Protein AF-A0A5D3WG29-F1 (afdb_monomer)

Nearest PDB structures (foldseek):
  1zkp-assembly1_C  TM=7.525E-01  e=4.898E-15  Bacillus anthracis str. Ames
  6kns-assembly1_A  TM=7.582E-01  e=4.380E-14  Bacillus subtilis
  6kns-assembly2_B-2  TM=7.562E-01  e=5.232E-14  Bacillus subtilis
  6kns-assembly4_D-2  TM=7.728E-01  e=2.167E-13  Bacillus subtilis
  6kns-assembly3_C-2  TM=7.635E-01  e=1.612E-13  Bacillus subtilis

Sequence (242 aa):
MMKLTFLGTRSSLLQQHPHHRQHSSLLVECDGHRVMIDCGGDFGEQLSRIAPDALVLTHAHEDHAGGLAAGSPCPVHLTEATARILRRQGYDPERWQPAEKLSLVFGRLRIRSFAVYHSLRAPAVGLRLEDGRSCCIYLSDVAMLGKNASFLAGADLYIGDGTCFGDELVRIEQGVPCGHAAITSQLAWAATAGIRRVLMTHCGPEICRDEDRAQRTIAGLGARLGLQAAFARDGQSVVLAE

Foldseek 3Di:
DKKKWFQAFAAPDPDDFPFHHAQTKIWIDDPNATEIEFDAQVCLVVCVVSVHQEYEYFKADRSGHVSCQVHHPHAYEYEPQRVVLVVVVPGDCPRYDYHNWDFDDDPQWTKTWDFAFADPSMGGTWIWIGSPQAIEIAAQGHLGRPPPLVSLAPHQEYEYHQAAAPDRPWDQDPNTTHHHGHPLVVLVSCLVNVHAEYEYGNHHPVCSVCVVVVQVVQCVSSVVSNHRYGYHGNRDMDDDDD

pLDDT: mean 95.01, std 5.61, range [53.94, 98.88]

Structure (mmCIF, N/CA/C/O backbone):
data_AF-A0A5D3WG29-F1
#
_entry.id   AF-A0A5D3WG29-F1
#
loop_
_atom_site.group_PDB
_atom_site.id
_atom_site.type_symbol
_atom_site.label_atom_id
_atom_site.label_alt_id
_atom_site.label_comp_id
_atom_site.label_asym_id
_atom_site.label_entity_id
_atom_site.label_seq_id
_atom_site.pdbx_PDB_ins_code
_atom_site.Cartn_x
_atom_site.Cartn_y
_atom_site.Cartn_z
_atom_site.occupancy
_atom_site.B_iso_or_equiv
_atom_site.auth_seq_id
_atom_site.auth_comp_id
_atom_site.auth_asym_id
_atom_site.auth_atom_id
_atom_site.pdbx_PDB_model_num
ATOM 1 N N . MET A 1 1 ? -16.895 -8.164 8.784 1.00 90.50 1 MET A N 1
ATOM 2 C CA . MET A 1 1 ? -15.817 -7.458 9.485 1.00 90.50 1 MET A CA 1
ATOM 3 C C . MET A 1 1 ? -14.596 -7.610 8.628 1.00 90.50 1 MET A C 1
ATOM 5 O O . MET A 1 1 ? -14.269 -8.731 8.244 1.00 90.50 1 MET A O 1
ATOM 9 N N . MET A 1 2 ? -13.989 -6.484 8.295 1.00 96.38 2 MET A N 1
ATOM 10 C CA . MET A 1 2 ? -12.768 -6.431 7.517 1.00 96.38 2 MET A CA 1
ATOM 11 C C . MET A 1 2 ? -11.591 -6.366 8.486 1.00 96.38 2 MET A C 1
ATOM 13 O O . MET A 1 2 ? -11.497 -5.435 9.287 1.00 96.38 2 MET A O 1
ATOM 17 N N . LYS A 1 3 ? -10.709 -7.365 8.438 1.00 98.06 3 LYS A N 1
ATOM 18 C CA . LYS A 1 3 ? -9.453 -7.378 9.188 1.00 98.06 3 LYS A CA 1
ATOM 19 C C . LYS A 1 3 ? -8.303 -7.065 8.240 1.00 98.06 3 LYS A C 1
ATOM 21 O O . LYS A 1 3 ? -8.184 -7.660 7.177 1.00 98.06 3 LYS A O 1
ATOM 26 N N . LEU A 1 4 ? -7.457 -6.135 8.646 1.00 98.56 4 LEU A N 1
ATOM 27 C CA . LEU A 1 4 ? -6.280 -5.677 7.929 1.00 98.56 4 LEU A CA 1
ATOM 28 C C . LEU A 1 4 ? -5.049 -6.115 8.719 1.00 98.56 4 LEU A C 1
ATOM 30 O O . LEU A 1 4 ? -4.937 -5.768 9.892 1.00 98.56 4 LEU A O 1
ATOM 34 N N . THR A 1 5 ? -4.141 -6.865 8.104 1.00 98.69 5 THR A N 1
ATOM 35 C CA . THR A 1 5 ? -2.865 -7.268 8.711 1.00 98.69 5 THR A CA 1
ATOM 36 C C . THR A 1 5 ? -1.721 -6.709 7.883 1.00 98.69 5 THR A C 1
ATOM 38 O O . THR A 1 5 ? -1.571 -7.062 6.715 1.00 98.69 5 THR A O 1
ATOM 41 N N . PHE A 1 6 ? -0.908 -5.842 8.476 1.00 98.56 6 PHE A N 1
ATOM 42 C CA . PHE A 1 6 ? 0.273 -5.280 7.829 1.00 98.56 6 PHE A CA 1
ATOM 43 C C . PHE A 1 6 ? 1.372 -6.342 7.811 1.00 98.56 6 PHE A C 1
ATOM 45 O O . PHE A 1 6 ? 2.013 -6.592 8.826 1.00 98.56 6 PHE A O 1
ATOM 52 N N . LEU A 1 7 ? 1.557 -7.023 6.681 1.00 98.25 7 LEU A N 1
ATOM 53 C CA . LEU A 1 7 ? 2.579 -8.064 6.547 1.00 98.25 7 LEU A CA 1
ATOM 54 C C . LEU A 1 7 ? 3.983 -7.454 6.533 1.00 98.25 7 LEU A C 1
ATOM 56 O O . LEU A 1 7 ? 4.907 -8.008 7.128 1.00 98.25 7 LEU A O 1
ATOM 60 N N . GLY A 1 8 ? 4.102 -6.297 5.889 1.00 97.06 8 GLY A N 1
ATOM 61 C CA . GLY A 1 8 ? 5.289 -5.462 5.874 1.00 97.06 8 GLY A CA 1
ATOM 62 C C . GLY A 1 8 ? 4.905 -3.992 5.751 1.00 97.06 8 GLY A C 1
ATOM 63 O O . GLY A 1 8 ? 3.791 -3.663 5.330 1.00 97.06 8 GLY A O 1
ATOM 64 N N . THR A 1 9 ? 5.802 -3.113 6.183 1.00 97.00 9 THR A N 1
ATOM 65 C CA . THR A 1 9 ? 5.542 -1.675 6.330 1.00 97.00 9 THR A CA 1
ATOM 66 C C . THR A 1 9 ? 6.722 -0.790 5.944 1.00 97.00 9 THR A C 1
ATOM 68 O O . THR A 1 9 ? 6.646 0.417 6.141 1.00 97.00 9 THR A O 1
ATOM 71 N N . ARG A 1 10 ? 7.818 -1.342 5.416 1.00 95.50 10 ARG A N 1
ATOM 72 C CA . ARG A 1 10 ? 9.014 -0.585 5.019 1.00 95.50 10 ARG A CA 1
ATOM 73 C C . ARG A 1 10 ? 8.882 -0.042 3.592 1.00 95.50 10 ARG A C 1
ATOM 75 O O . ARG A 1 10 ? 8.313 -0.705 2.728 1.00 95.50 10 ARG A O 1
ATOM 82 N N . SER A 1 11 ? 9.464 1.128 3.351 1.00 93.38 11 SER A N 1
ATOM 83 C CA . SER A 1 11 ? 9.729 1.633 1.995 1.00 93.38 11 SER A CA 1
ATOM 84 C C . SER A 1 11 ? 10.852 0.872 1.265 1.00 93.38 11 SER A C 1
ATOM 86 O O . SER A 1 11 ? 11.541 0.038 1.863 1.00 93.38 11 SER A O 1
ATOM 88 N N . SER A 1 12 ? 11.081 1.186 -0.015 1.00 89.38 12 SER A N 1
ATOM 89 C CA . SER A 1 12 ? 12.235 0.710 -0.811 1.00 89.38 12 SER A CA 1
ATOM 90 C C . SER A 1 12 ? 13.614 0.986 -0.200 1.00 89.38 12 SER A C 1
ATOM 92 O O . SER A 1 12 ? 14.597 0.332 -0.558 1.00 89.38 12 SER A O 1
ATOM 94 N N . LEU A 1 13 ? 13.738 1.963 0.702 1.00 80.75 13 LEU A N 1
ATOM 95 C CA . LEU A 1 13 ? 15.036 2.340 1.251 1.00 80.75 13 LEU A CA 1
ATOM 96 C C . LEU A 1 13 ? 15.499 1.328 2.303 1.00 80.75 13 LEU A C 1
ATOM 98 O O . LEU A 1 13 ? 14.794 1.006 3.260 1.00 80.75 13 LEU A O 1
ATOM 102 N N . LEU A 1 14 ? 16.734 0.850 2.127 1.00 65.94 14 LEU A N 1
ATOM 103 C CA . LEU A 1 14 ? 17.376 -0.149 2.978 1.00 65.94 14 LEU A CA 1
ATOM 104 C C . LEU A 1 14 ? 17.720 0.440 4.353 1.00 65.94 14 LEU A C 1
ATOM 106 O O . LEU A 1 14 ? 18.868 0.765 4.648 1.00 65.94 14 LEU A O 1
ATOM 110 N N . GLN A 1 15 ? 16.718 0.555 5.216 1.00 72.88 15 GLN A N 1
ATOM 111 C CA . GLN A 1 15 ? 16.910 0.740 6.644 1.00 72.88 15 GLN A CA 1
ATOM 112 C C . GLN A 1 15 ? 16.110 -0.325 7.382 1.00 72.88 15 GLN A C 1
ATOM 114 O O . GLN A 1 15 ? 14.883 -0.322 7.390 1.00 72.88 15 GLN A O 1
ATOM 119 N N . GLN A 1 16 ? 16.823 -1.278 7.977 1.00 68.19 16 GLN A N 1
ATOM 120 C CA . GLN A 1 16 ? 16.190 -2.321 8.770 1.00 68.19 16 GLN A CA 1
ATOM 121 C C . GLN A 1 16 ? 15.817 -1.751 10.140 1.00 68.19 16 GLN A C 1
ATOM 123 O O . GLN A 1 16 ? 16.678 -1.261 10.869 1.00 68.19 16 GLN A O 1
ATOM 128 N N . HIS A 1 17 ? 14.536 -1.839 10.489 1.00 86.38 17 HIS A N 1
ATOM 129 C CA . HIS A 1 17 ? 14.025 -1.547 11.824 1.00 86.38 17 HIS A CA 1
ATOM 130 C C . HIS A 1 17 ? 13.257 -2.775 12.338 1.00 86.38 17 HIS A C 1
ATOM 132 O O . HIS A 1 17 ? 12.557 -3.406 11.542 1.00 86.38 17 HIS A O 1
ATOM 138 N N . PRO A 1 18 ? 13.327 -3.141 13.634 1.00 89.31 18 PRO A N 1
ATOM 139 C CA . PRO A 1 18 ? 12.621 -4.314 14.158 1.00 89.31 18 PRO A CA 1
ATOM 140 C C . PRO A 1 18 ? 11.113 -4.329 13.874 1.00 89.31 18 PRO A C 1
ATOM 142 O O . PRO A 1 18 ? 10.539 -5.403 13.712 1.00 89.31 18 PRO A O 1
ATOM 145 N N . HIS A 1 19 ? 10.491 -3.150 13.780 1.00 92.81 19 HIS A N 1
ATOM 146 C CA . HIS A 1 19 ? 9.065 -2.994 13.478 1.00 92.81 19 HIS A CA 1
ATOM 147 C C . HIS A 1 19 ? 8.741 -2.776 11.985 1.00 92.81 19 HIS A C 1
ATOM 149 O O . HIS A 1 19 ? 7.568 -2.833 11.626 1.00 92.81 19 HIS A O 1
ATOM 155 N N . HIS A 1 20 ? 9.752 -2.554 11.131 1.00 93.75 20 HIS A N 1
ATOM 156 C CA . HIS A 1 20 ? 9.617 -2.303 9.685 1.00 93.75 20 HIS A CA 1
ATOM 157 C C . HIS A 1 20 ? 10.681 -3.111 8.924 1.00 93.75 20 HIS A C 1
ATOM 159 O O . HIS A 1 20 ? 11.720 -2.595 8.499 1.00 93.75 20 HIS A O 1
ATOM 165 N N . ARG A 1 21 ? 10.480 -4.426 8.832 1.00 93.00 21 ARG A N 1
ATOM 166 C CA . ARG A 1 21 ? 11.469 -5.372 8.296 1.00 93.00 21 ARG A CA 1
ATOM 167 C C . ARG A 1 21 ? 11.221 -5.683 6.831 1.00 93.00 21 ARG A C 1
ATOM 169 O O . ARG A 1 21 ? 12.187 -5.818 6.084 1.00 93.00 21 ARG A O 1
ATOM 176 N N . GLN A 1 22 ? 9.956 -5.815 6.455 1.00 94.56 22 GLN A N 1
ATOM 177 C CA . GLN A 1 22 ? 9.524 -6.203 5.116 1.00 94.56 22 GLN A CA 1
ATOM 178 C C . GLN A 1 22 ? 8.913 -5.014 4.383 1.00 94.56 22 GLN A C 1
ATOM 180 O O . GLN A 1 22 ? 8.340 -4.126 5.019 1.00 94.56 22 GLN A O 1
ATOM 185 N N . HIS A 1 23 ? 9.023 -5.003 3.056 1.00 96.06 23 HIS A N 1
ATOM 186 C CA . HIS A 1 23 ? 8.377 -3.999 2.216 1.00 96.06 23 HIS A CA 1
ATOM 187 C C . HIS A 1 23 ? 6.858 -3.952 2.430 1.00 96.06 23 HIS A C 1
ATOM 189 O O . HIS A 1 23 ? 6.250 -4.921 2.882 1.00 96.06 23 HIS A O 1
ATOM 195 N N . SER A 1 24 ? 6.235 -2.820 2.117 1.00 93.44 24 SER A N 1
ATOM 196 C CA . SER A 1 24 ? 4.794 -2.631 2.293 1.00 93.44 24 SER A CA 1
ATOM 197 C C . SER A 1 24 ? 3.963 -3.716 1.615 1.00 93.44 24 SER A C 1
ATOM 199 O O . SER A 1 24 ? 4.000 -3.898 0.401 1.00 93.44 24 SER A O 1
ATOM 201 N N . SER A 1 25 ? 3.176 -4.438 2.408 1.00 97.69 25 SER A N 1
ATOM 202 C CA . SER A 1 25 ? 2.156 -5.364 1.912 1.00 97.69 25 SER A CA 1
ATOM 203 C C . SER A 1 25 ? 1.070 -5.549 2.968 1.00 97.69 25 SER A C 1
ATOM 205 O O . SER A 1 25 ? 1.356 -5.659 4.165 1.00 97.69 25 SER A O 1
ATOM 207 N N . LEU A 1 26 ? -0.190 -5.580 2.537 1.00 98.75 26 LEU A N 1
ATOM 208 C CA . LEU A 1 26 ? -1.355 -5.632 3.420 1.00 98.75 26 LEU A CA 1
ATOM 209 C C . LEU A 1 26 ? -2.201 -6.866 3.117 1.00 98.75 26 LEU A C 1
ATOM 211 O O . LEU A 1 26 ? -2.689 -7.022 2.005 1.00 98.75 26 LEU A O 1
ATOM 215 N N . LEU A 1 27 ? -2.441 -7.717 4.111 1.00 98.75 27 LEU A N 1
ATOM 216 C CA . LEU A 1 27 ? -3.418 -8.796 4.001 1.00 98.75 27 LEU A CA 1
ATOM 217 C C . LEU A 1 27 ? -4.789 -8.311 4.476 1.00 98.75 27 LEU A C 1
ATOM 219 O O . LEU A 1 27 ? -4.942 -7.880 5.619 1.00 98.75 27 LEU A O 1
ATOM 223 N N . VAL A 1 28 ? -5.787 -8.422 3.608 1.00 98.69 28 VAL A N 1
ATOM 224 C CA . VAL A 1 28 ? -7.187 -8.100 3.878 1.00 98.69 28 VAL A CA 1
ATOM 225 C C . VAL A 1 28 ? -7.969 -9.398 4.017 1.00 98.69 28 VAL A C 1
ATOM 227 O O . VAL A 1 28 ? -8.060 -10.181 3.074 1.00 98.69 28 VAL A O 1
ATOM 230 N N . GLU A 1 29 ? -8.551 -9.617 5.190 1.00 98.38 29 GLU A N 1
ATOM 231 C CA . GLU A 1 29 ? -9.388 -10.776 5.487 1.00 98.38 29 GLU A CA 1
ATOM 232 C C . GLU A 1 29 ? -10.839 -10.319 5.680 1.00 98.38 29 GLU A C 1
ATOM 234 O O . GLU A 1 29 ? -11.133 -9.472 6.531 1.00 98.38 29 GLU A O 1
ATOM 239 N N . CYS A 1 30 ? -11.758 -10.851 4.877 1.00 97.31 30 CYS A N 1
ATOM 240 C CA . CYS A 1 30 ? -13.175 -10.503 4.937 1.00 97.31 30 CYS A CA 1
ATOM 241 C C . CYS A 1 30 ? -14.028 -11.635 4.359 1.00 97.31 30 CYS A C 1
ATOM 243 O O . CYS A 1 30 ? -13.758 -12.105 3.261 1.00 97.31 30 CYS A O 1
ATOM 245 N N . ASP A 1 31 ? -15.072 -12.054 5.081 1.00 93.81 31 ASP A N 1
ATOM 246 C CA . ASP A 1 31 ? -16.038 -13.062 4.603 1.00 93.81 31 ASP A CA 1
ATOM 247 C C . ASP A 1 31 ? -15.382 -14.392 4.169 1.00 93.81 31 ASP A C 1
ATOM 249 O O . ASP A 1 31 ? -15.780 -15.015 3.193 1.00 93.81 31 ASP A O 1
ATOM 253 N N . GLY A 1 32 ? -14.321 -14.800 4.876 1.00 95.62 32 GLY A N 1
ATOM 254 C CA . GLY A 1 32 ? -13.534 -15.997 4.558 1.00 95.62 32 GLY A CA 1
ATOM 255 C C . GLY A 1 32 ? -12.512 -15.820 3.430 1.00 95.62 32 GLY A C 1
ATOM 256 O O . GLY A 1 32 ? -11.682 -16.705 3.250 1.00 95.62 32 GLY A O 1
ATOM 257 N N . HIS A 1 33 ? -12.520 -14.686 2.725 1.00 98.00 33 HIS A N 1
ATOM 258 C CA . HIS A 1 33 ? -11.543 -14.367 1.688 1.00 98.00 33 HIS A CA 1
ATOM 259 C C . HIS A 1 33 ? -10.298 -13.685 2.249 1.00 98.00 33 HIS A C 1
ATOM 261 O O . HIS A 1 33 ? -10.389 -12.874 3.174 1.00 98.00 33 HIS A O 1
ATOM 267 N N . ARG A 1 34 ? -9.145 -13.980 1.644 1.00 98.56 34 ARG A N 1
ATOM 268 C CA . ARG A 1 34 ? -7.821 -13.465 2.007 1.00 98.56 34 ARG A CA 1
ATOM 269 C C . ARG A 1 34 ? -7.171 -12.833 0.780 1.00 98.56 34 ARG A C 1
ATOM 271 O O . ARG A 1 34 ? -6.650 -13.531 -0.084 1.00 98.56 34 ARG A O 1
ATOM 278 N N . VAL A 1 35 ? -7.197 -11.507 0.700 1.00 98.81 35 VAL A N 1
ATOM 279 C CA . VAL A 1 35 ? -6.651 -10.740 -0.429 1.00 98.81 35 VAL A CA 1
ATOM 280 C C . VAL A 1 35 ? -5.407 -9.992 0.024 1.00 98.81 35 VAL A C 1
ATOM 282 O O . VAL A 1 35 ? -5.469 -9.207 0.966 1.00 98.81 35 VAL A O 1
ATOM 285 N N . MET A 1 36 ? -4.277 -10.222 -0.636 1.00 98.75 36 MET A N 1
ATOM 286 C CA . MET A 1 36 ? -3.026 -9.524 -0.338 1.00 98.75 36 MET A CA 1
ATOM 287 C C . MET A 1 36 ? -2.842 -8.344 -1.300 1.00 98.75 36 MET A C 1
ATOM 289 O O . MET A 1 36 ? -2.954 -8.499 -2.512 1.00 98.75 36 MET A O 1
ATOM 293 N N . ILE A 1 37 ? -2.603 -7.155 -0.757 1.00 98.81 37 ILE A N 1
ATOM 294 C CA . ILE A 1 37 ? -2.320 -5.929 -1.502 1.00 98.81 37 ILE A CA 1
ATOM 295 C C . ILE A 1 37 ? -0.817 -5.691 -1.467 1.00 98.81 37 ILE A C 1
ATOM 297 O O . ILE A 1 37 ? -0.242 -5.607 -0.379 1.00 98.81 37 ILE A O 1
ATOM 301 N N . ASP A 1 38 ? -0.238 -5.547 -2.656 1.00 98.56 38 ASP A N 1
ATOM 302 C CA . ASP A 1 38 ? 1.196 -5.523 -2.929 1.00 98.56 38 ASP A CA 1
ATOM 303 C C . ASP A 1 38 ? 1.928 -6.799 -2.467 1.00 98.56 38 ASP A C 1
ATOM 305 O O . ASP A 1 38 ? 1.441 -7.596 -1.667 1.00 98.56 38 ASP A O 1
ATOM 309 N N . CYS A 1 39 ? 3.085 -7.046 -3.069 1.00 97.50 39 CYS A N 1
ATOM 310 C CA . CYS A 1 39 ? 3.950 -8.191 -2.828 1.00 97.50 39 CYS A CA 1
ATOM 311 C C . CYS A 1 39 ? 5.399 -7.795 -3.133 1.00 97.50 39 CYS A C 1
ATOM 313 O O . CYS A 1 39 ? 5.963 -8.163 -4.167 1.00 97.50 39 CYS A O 1
ATOM 315 N N . GLY A 1 40 ? 5.998 -7.015 -2.235 1.00 94.62 40 GLY A N 1
ATOM 316 C CA . GLY A 1 40 ? 7.397 -6.600 -2.348 1.00 94.62 40 GLY A CA 1
ATOM 317 C C . GLY A 1 40 ? 8.394 -7.760 -2.359 1.00 94.62 40 GLY A C 1
ATOM 318 O O . GLY A 1 40 ? 8.047 -8.906 -2.061 1.00 94.62 40 GLY A O 1
ATOM 319 N N . GLY A 1 41 ? 9.653 -7.458 -2.686 1.00 92.69 41 GLY A N 1
ATOM 320 C CA . GLY A 1 41 ? 10.721 -8.455 -2.871 1.00 92.69 41 GLY A CA 1
ATOM 321 C C . GLY A 1 41 ? 10.916 -9.458 -1.724 1.00 92.69 41 GLY A C 1
ATOM 322 O O . GLY A 1 41 ? 11.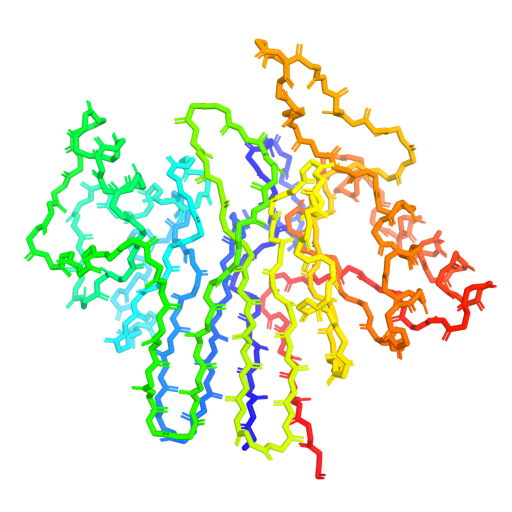347 -10.581 -1.967 1.00 92.69 41 GLY A O 1
ATOM 323 N N . ASP A 1 42 ? 10.534 -9.113 -0.488 1.00 93.25 42 ASP A N 1
ATOM 324 C CA . ASP A 1 42 ? 10.691 -9.997 0.678 1.00 93.25 42 ASP A CA 1
ATOM 325 C C . ASP A 1 42 ? 9.672 -11.157 0.721 1.00 93.25 42 ASP A C 1
ATOM 327 O O . ASP A 1 42 ? 9.817 -12.077 1.531 1.00 93.25 42 ASP A O 1
ATOM 331 N N . PHE A 1 43 ? 8.617 -11.127 -0.103 1.00 95.00 43 PHE A N 1
ATOM 332 C CA . PHE A 1 43 ? 7.462 -12.022 0.050 1.00 95.00 43 PHE A CA 1
ATOM 333 C C . PHE A 1 43 ? 7.442 -13.245 -0.864 1.00 95.00 43 PHE A C 1
ATOM 335 O O . PHE A 1 43 ? 6.616 -14.126 -0.625 1.00 95.00 43 PHE A O 1
ATOM 342 N N . GLY A 1 44 ? 8.334 -13.358 -1.854 1.00 91.75 44 GLY A N 1
ATOM 343 C CA . GLY A 1 44 ? 8.267 -14.432 -2.859 1.00 91.75 44 GLY A CA 1
ATOM 344 C C . GLY A 1 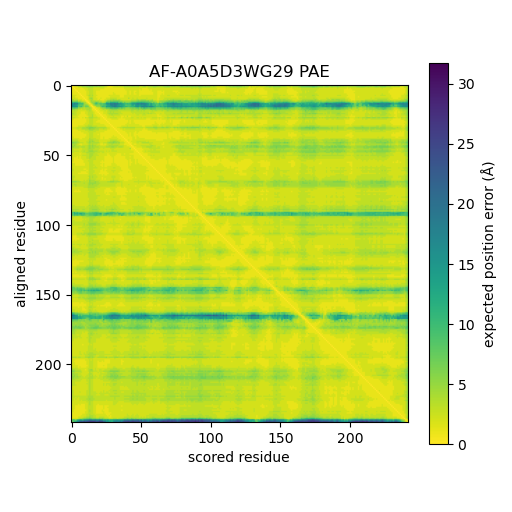44 ? 8.191 -15.840 -2.255 1.00 91.75 44 GLY A C 1
ATOM 345 O O . GLY A 1 44 ? 7.244 -16.582 -2.509 1.00 91.75 44 GLY A O 1
ATOM 346 N N . GLU A 1 45 ? 9.115 -16.183 -1.354 1.00 92.50 45 GLU A N 1
ATOM 347 C CA . GLU A 1 45 ? 9.116 -17.486 -0.661 1.00 92.50 45 GLU A CA 1
ATOM 348 C C . GLU A 1 45 ? 7.998 -17.619 0.388 1.00 92.50 45 GLU A C 1
ATOM 350 O O . GLU A 1 45 ? 7.640 -18.721 0.808 1.00 92.50 45 GLU A O 1
ATOM 355 N N . GLN A 1 46 ? 7.420 -16.497 0.819 1.00 94.69 46 GLN A N 1
ATOM 356 C CA . GLN A 1 46 ? 6.397 -16.455 1.859 1.00 94.69 46 GLN A CA 1
ATOM 357 C C . GLN A 1 46 ? 4.980 -16.625 1.311 1.00 94.69 46 GLN A C 1
ATOM 359 O O . GLN A 1 46 ? 4.088 -16.965 2.088 1.00 94.69 46 GLN A O 1
ATOM 364 N N . LEU A 1 47 ? 4.757 -16.426 0.006 1.00 94.06 47 LEU A N 1
ATOM 365 C CA . LEU A 1 47 ? 3.432 -16.501 -0.620 1.00 94.06 47 LEU A CA 1
ATOM 366 C C . LEU A 1 47 ? 2.737 -17.845 -0.383 1.00 94.06 47 LEU A C 1
ATOM 368 O O . LEU A 1 47 ? 1.533 -17.869 -0.146 1.00 94.06 47 LEU A O 1
ATOM 372 N N . SER A 1 48 ? 3.483 -18.951 -0.379 1.00 91.75 48 SER A N 1
ATOM 373 C CA . SER A 1 48 ? 2.940 -20.290 -0.104 1.00 91.75 48 SER A CA 1
ATOM 374 C C . SER A 1 48 ? 2.406 -20.426 1.327 1.00 91.75 48 SER A C 1
ATOM 376 O O . SER A 1 48 ? 1.363 -21.035 1.546 1.00 91.75 48 SER A O 1
ATOM 378 N N . ARG A 1 49 ? 3.092 -19.815 2.301 1.00 95.12 49 ARG A N 1
ATOM 379 C CA . ARG A 1 49 ? 2.689 -19.787 3.713 1.00 95.12 49 ARG A CA 1
ATOM 380 C C . ARG A 1 49 ? 1.572 -18.783 3.965 1.00 95.12 49 ARG A C 1
ATOM 382 O O . ARG A 1 49 ? 0.679 -19.051 4.764 1.00 95.12 49 ARG A O 1
ATOM 389 N N . ILE A 1 50 ? 1.640 -17.617 3.324 1.00 97.19 50 ILE A N 1
ATOM 390 C CA . ILE A 1 50 ? 0.594 -16.600 3.419 1.00 97.19 50 ILE A CA 1
ATOM 391 C C . ILE A 1 50 ? -0.678 -17.138 2.774 1.00 97.19 50 ILE A C 1
ATOM 393 O O . ILE A 1 50 ? -1.734 -16.915 3.342 1.00 97.19 50 ILE A O 1
ATOM 397 N N . ALA A 1 51 ? -0.590 -17.874 1.664 1.00 97.19 51 ALA A N 1
ATOM 398 C CA . ALA A 1 51 ? -1.705 -18.477 0.934 1.00 97.19 51 ALA A CA 1
ATOM 399 C C . ALA A 1 51 ? -2.880 -17.504 0.677 1.00 97.19 51 ALA A C 1
ATOM 401 O O . ALA A 1 51 ? -3.991 -17.760 1.153 1.00 97.19 51 ALA A O 1
ATOM 402 N N . PRO A 1 52 ? -2.654 -16.357 -0.000 1.00 98.12 52 PRO A N 1
ATOM 403 C CA . PRO A 1 52 ? -3.740 -15.458 -0.372 1.00 98.12 52 PRO A CA 1
ATOM 404 C C . PRO A 1 52 ? -4.575 -16.053 -1.517 1.00 98.12 52 PRO A C 1
ATOM 406 O O . PRO A 1 52 ? -4.030 -16.662 -2.438 1.00 98.12 52 PRO A O 1
ATOM 409 N N . ASP A 1 53 ? -5.885 -15.811 -1.501 1.00 98.44 53 ASP A N 1
ATOM 410 C CA . ASP A 1 53 ? -6.799 -16.205 -2.583 1.00 98.44 53 ASP A CA 1
ATOM 411 C C . ASP A 1 53 ? -6.536 -15.401 -3.860 1.00 98.44 53 ASP A C 1
ATOM 413 O O . ASP A 1 53 ? -6.730 -15.893 -4.971 1.00 98.44 53 ASP A O 1
ATOM 417 N N . ALA A 1 54 ? -6.110 -14.147 -3.695 1.00 98.69 54 ALA A N 1
ATOM 418 C CA . ALA A 1 54 ? -5.769 -13.233 -4.772 1.00 98.69 54 ALA A CA 1
ATOM 419 C C . ALA A 1 54 ? -4.775 -12.165 -4.300 1.00 98.69 54 ALA A C 1
ATOM 421 O O . ALA A 1 54 ? -4.718 -11.810 -3.118 1.00 98.69 54 ALA A O 1
ATOM 422 N N . LEU A 1 55 ? -4.039 -11.616 -5.261 1.00 98.69 55 LEU A N 1
ATOM 423 C CA . LEU A 1 55 ? -3.152 -10.472 -5.092 1.00 98.69 55 LEU A CA 1
ATOM 424 C C . LEU A 1 55 ? -3.722 -9.244 -5.804 1.00 98.69 55 LEU A C 1
ATOM 426 O O . LEU A 1 55 ? -4.342 -9.365 -6.860 1.00 98.69 55 LEU A O 1
ATOM 430 N N . VAL A 1 56 ? -3.480 -8.056 -5.256 1.00 98.88 56 VAL A N 1
ATOM 431 C CA . VAL A 1 56 ? -3.815 -6.770 -5.878 1.00 98.88 56 VAL A CA 1
ATOM 432 C C . VAL A 1 56 ? -2.583 -5.877 -5.856 1.00 98.88 56 VAL A C 1
ATOM 434 O O . VAL A 1 56 ? -2.109 -5.535 -4.781 1.00 98.88 56 VAL A O 1
ATOM 437 N N . LEU A 1 57 ? -2.072 -5.474 -7.018 1.00 98.81 57 LEU A N 1
ATOM 438 C CA . LEU A 1 57 ? -0.929 -4.562 -7.095 1.00 98.81 57 LEU A CA 1
ATOM 439 C C . LEU A 1 57 ? -1.382 -3.114 -7.253 1.00 98.81 57 LEU A C 1
ATOM 441 O O . LEU A 1 57 ? -2.183 -2.793 -8.139 1.00 98.81 57 LEU A O 1
ATOM 445 N N . THR A 1 58 ? -0.803 -2.233 -6.443 1.00 98.69 58 THR A N 1
ATOM 446 C CA . THR A 1 58 ? -0.942 -0.782 -6.590 1.00 98.69 58 THR A CA 1
ATOM 447 C C . THR A 1 58 ? -0.123 -0.270 -7.773 1.00 98.69 58 THR A C 1
ATOM 449 O O . THR A 1 58 ? -0.618 0.538 -8.560 1.00 98.69 58 THR A O 1
ATOM 452 N N . HIS A 1 59 ? 1.112 -0.753 -7.937 1.00 98.44 59 HIS A N 1
ATOM 453 C CA . HIS A 1 59 ? 2.022 -0.347 -9.006 1.00 98.44 59 HIS A CA 1
ATOM 454 C C . HIS A 1 59 ? 3.188 -1.332 -9.195 1.00 98.44 59 HIS A C 1
ATOM 456 O O . HIS A 1 59 ? 3.164 -2.443 -8.677 1.00 98.44 59 HIS A O 1
ATOM 462 N N . ALA A 1 60 ? 4.162 -0.953 -10.029 1.00 98.06 60 ALA A N 1
ATOM 463 C CA . ALA A 1 60 ? 5.211 -1.836 -10.544 1.00 98.06 60 ALA A CA 1
ATOM 464 C C . ALA A 1 60 ? 6.611 -1.601 -9.939 1.00 98.06 60 ALA A C 1
ATOM 466 O O . ALA A 1 60 ? 7.593 -2.064 -10.521 1.00 98.06 60 ALA A O 1
ATOM 467 N N . HIS A 1 61 ? 6.750 -0.852 -8.839 1.00 97.62 61 HIS A N 1
ATOM 468 C CA . HIS A 1 61 ? 8.048 -0.785 -8.161 1.00 97.62 61 HIS A CA 1
ATOM 469 C C . HIS A 1 61 ? 8.378 -2.122 -7.475 1.00 97.62 61 HIS A C 1
ATOM 471 O O . HIS A 1 61 ? 7.495 -2.916 -7.144 1.00 97.62 61 HIS A O 1
ATOM 477 N N . GLU A 1 62 ? 9.670 -2.397 -7.306 1.00 96.25 62 GLU A N 1
ATOM 478 C CA . GLU A 1 62 ? 10.186 -3.681 -6.813 1.00 96.25 62 GLU A CA 1
ATOM 479 C C . GLU A 1 62 ? 9.779 -3.967 -5.359 1.00 96.25 62 GLU A C 1
ATOM 481 O O . GLU A 1 62 ? 9.444 -5.095 -5.000 1.00 96.25 62 GLU A O 1
ATOM 486 N N . ASP A 1 63 ? 9.711 -2.938 -4.527 1.00 96.19 63 ASP A N 1
ATOM 487 C CA . ASP A 1 63 ? 9.189 -3.000 -3.165 1.00 96.19 63 ASP A CA 1
ATOM 488 C C . ASP A 1 63 ? 7.676 -3.264 -3.097 1.00 96.19 63 ASP A C 1
ATOM 490 O O . ASP A 1 63 ? 7.171 -3.614 -2.035 1.00 96.19 63 ASP A O 1
ATOM 494 N N . HIS A 1 64 ? 6.962 -3.226 -4.226 1.00 98.00 64 HIS A N 1
ATOM 495 C CA . HIS A 1 64 ? 5.530 -3.535 -4.306 1.00 98.00 64 HIS A CA 1
ATOM 496 C C . HIS A 1 64 ? 5.197 -4.766 -5.149 1.00 98.00 64 HIS A C 1
ATOM 498 O O . HIS A 1 64 ? 4.141 -5.361 -4.957 1.00 98.00 64 HIS A O 1
ATOM 504 N N . ALA A 1 65 ? 6.061 -5.169 -6.079 1.00 97.75 65 ALA A N 1
ATOM 505 C CA . ALA A 1 65 ? 5.796 -6.284 -6.992 1.00 97.75 65 ALA A CA 1
ATOM 506 C C . ALA A 1 65 ? 6.914 -7.338 -7.036 1.00 97.75 65 ALA A C 1
ATOM 508 O O . ALA A 1 65 ? 6.720 -8.403 -7.622 1.00 97.75 65 ALA A O 1
ATOM 509 N N . GLY A 1 66 ? 8.068 -7.069 -6.417 1.00 96.44 66 GLY A N 1
ATOM 510 C CA . GLY A 1 66 ? 9.282 -7.885 -6.514 1.00 96.44 66 GLY A CA 1
ATOM 511 C C . GLY A 1 66 ? 9.110 -9.342 -6.104 1.00 96.44 66 GLY A C 1
ATOM 512 O O . GLY A 1 66 ? 9.730 -10.227 -6.689 1.00 96.44 66 GLY A O 1
ATOM 513 N N . GLY A 1 67 ? 8.211 -9.626 -5.160 1.00 96.31 67 GLY A N 1
ATOM 514 C CA . GLY A 1 67 ? 7.928 -10.988 -4.710 1.00 96.31 67 GLY A CA 1
ATOM 515 C C . GLY A 1 67 ? 7.278 -11.868 -5.784 1.00 96.31 67 GLY A C 1
ATOM 516 O O . GLY A 1 67 ? 7.214 -13.079 -5.611 1.00 96.31 67 GLY A O 1
ATOM 517 N N . LEU A 1 68 ? 6.838 -11.287 -6.906 1.00 96.44 68 LEU A N 1
ATOM 518 C CA . LEU A 1 68 ? 6.243 -12.003 -8.038 1.00 96.44 68 LEU A CA 1
ATOM 519 C C . LEU A 1 68 ? 7.249 -12.376 -9.132 1.00 96.44 68 LEU A C 1
ATOM 521 O O . LEU A 1 68 ? 6.842 -12.874 -10.181 1.00 96.44 68 LEU A O 1
ATOM 525 N N . ALA A 1 69 ? 8.550 -12.143 -8.927 1.00 93.31 69 ALA A N 1
ATOM 526 C CA . ALA A 1 69 ? 9.577 -12.444 -9.928 1.00 93.31 69 ALA A CA 1
ATOM 527 C C . ALA A 1 69 ? 9.584 -13.926 -10.359 1.00 93.31 69 ALA A C 1
ATOM 529 O O . ALA A 1 69 ? 9.864 -14.230 -11.515 1.00 93.31 69 ALA A O 1
ATOM 530 N N . ALA A 1 70 ? 9.225 -14.839 -9.449 1.00 91.81 70 ALA A N 1
ATOM 531 C CA . ALA A 1 70 ? 9.103 -16.277 -9.708 1.00 91.81 70 ALA A CA 1
ATOM 532 C C . ALA A 1 70 ? 7.668 -16.721 -10.075 1.00 91.81 70 ALA A C 1
ATOM 534 O O . ALA A 1 70 ? 7.360 -17.912 -10.039 1.00 91.81 70 ALA A O 1
ATOM 535 N N . GLY A 1 71 ? 6.782 -15.775 -10.397 1.00 93.94 71 GLY A N 1
ATOM 536 C CA . GLY A 1 71 ? 5.364 -16.020 -10.634 1.00 93.94 71 GLY A CA 1
ATOM 537 C C . GLY A 1 71 ? 4.511 -15.905 -9.368 1.00 93.94 71 GLY A C 1
ATOM 538 O O . GLY A 1 71 ? 4.968 -15.498 -8.301 1.00 93.94 71 GLY A O 1
ATOM 539 N N . SER A 1 72 ? 3.230 -16.241 -9.505 1.00 94.62 72 SER A N 1
ATOM 540 C CA . SER A 1 72 ? 2.239 -16.172 -8.427 1.00 94.62 72 SER A CA 1
ATOM 541 C C . SER A 1 72 ? 1.504 -17.507 -8.290 1.00 94.62 72 SER A C 1
ATOM 543 O O . SER A 1 72 ? 1.176 -18.112 -9.313 1.00 94.62 72 SER A O 1
ATOM 545 N N . PRO A 1 73 ? 1.171 -17.968 -7.068 1.00 95.00 73 PRO A N 1
ATOM 546 C CA . PRO A 1 73 ? 0.326 -19.147 -6.874 1.00 95.00 73 PRO A CA 1
ATOM 547 C C . PRO A 1 73 ? -1.169 -18.865 -7.113 1.00 95.00 73 PRO A C 1
ATOM 549 O O . PRO A 1 73 ? -1.951 -19.800 -7.280 1.00 95.00 73 PRO A O 1
ATOM 552 N N . CYS A 1 74 ? -1.584 -17.596 -7.142 1.00 96.88 74 CYS A N 1
ATOM 553 C CA . CYS A 1 74 ? -2.982 -17.174 -7.249 1.00 96.88 74 CYS A CA 1
ATOM 554 C C . CYS A 1 74 ? -3.169 -16.027 -8.269 1.00 96.88 74 CYS A C 1
ATOM 556 O O . CYS A 1 74 ? -2.178 -15.494 -8.785 1.00 96.88 74 CYS A O 1
ATOM 558 N N . PRO A 1 75 ? -4.415 -15.659 -8.628 1.00 98.44 75 PRO A N 1
ATOM 559 C CA . PRO A 1 75 ? -4.677 -14.538 -9.526 1.00 98.44 75 PRO A CA 1
ATOM 560 C C . PRO A 1 75 ? -4.074 -13.222 -9.023 1.00 98.44 75 PRO A C 1
ATOM 562 O O . PRO A 1 75 ? -4.201 -12.881 -7.847 1.00 98.44 75 PRO A O 1
ATOM 565 N N . VAL A 1 76 ? -3.455 -12.465 -9.930 1.00 98.69 76 VAL A N 1
ATOM 566 C CA . VAL A 1 76 ? -2.879 -11.143 -9.642 1.00 98.69 76 VAL A CA 1
ATOM 567 C C . VAL A 1 76 ? -3.688 -10.082 -10.372 1.00 98.69 76 VAL A C 1
ATOM 569 O O . VAL A 1 76 ? -3.666 -10.018 -11.597 1.00 98.69 76 VAL A O 1
ATOM 572 N N . HIS A 1 77 ? -4.399 -9.238 -9.636 1.00 98.88 77 HIS A N 1
ATOM 573 C CA . HIS A 1 77 ? -5.142 -8.108 -10.179 1.00 98.88 77 HIS A CA 1
ATOM 574 C C . HIS A 1 77 ? -4.268 -6.858 -10.186 1.00 98.88 77 HIS A C 1
ATOM 576 O O . HIS A 1 77 ? -3.691 -6.473 -9.173 1.00 98.88 77 HIS A O 1
ATOM 582 N N . LEU A 1 78 ? -4.169 -6.207 -11.337 1.00 98.81 78 LEU A N 1
ATOM 583 C CA . LEU A 1 78 ? -3.304 -5.051 -11.537 1.00 98.81 78 LEU A CA 1
ATOM 584 C C . LEU A 1 78 ? -3.818 -4.205 -12.695 1.00 98.81 78 LEU A C 1
ATOM 586 O O . LEU A 1 78 ? -4.615 -4.671 -13.512 1.00 98.81 78 LEU A O 1
ATOM 590 N N . THR A 1 79 ? -3.372 -2.956 -12.785 1.00 98.75 79 THR A N 1
ATOM 591 C CA . THR A 1 79 ? -3.759 -2.139 -13.937 1.00 98.75 79 THR A CA 1
ATOM 592 C C . THR A 1 79 ? -3.052 -2.603 -15.212 1.00 98.75 79 THR A C 1
ATOM 594 O O . THR A 1 79 ? -1.952 -3.160 -15.159 1.00 98.75 79 THR A O 1
ATOM 597 N N . GLU A 1 80 ? -3.627 -2.326 -16.382 1.00 98.38 80 GLU A N 1
ATOM 598 C CA . GLU A 1 80 ? -2.945 -2.545 -17.666 1.00 98.38 80 GLU A CA 1
ATOM 599 C C . GLU A 1 80 ? -1.597 -1.811 -17.751 1.00 98.38 80 GLU A C 1
ATOM 601 O O . GLU A 1 80 ? -0.643 -2.318 -18.347 1.00 98.38 80 GLU A O 1
ATOM 606 N N . ALA A 1 81 ? -1.501 -0.622 -17.144 1.00 98.00 81 ALA A N 1
ATOM 607 C CA . ALA A 1 81 ? -0.259 0.137 -17.069 1.00 98.00 81 ALA A CA 1
ATOM 608 C C . ALA A 1 81 ? 0.801 -0.619 -16.255 1.00 98.00 81 ALA A C 1
ATOM 610 O O . ALA A 1 81 ? 1.911 -0.825 -16.751 1.00 98.00 81 ALA A O 1
ATOM 611 N N . THR A 1 82 ? 0.431 -1.104 -15.065 1.00 98.44 82 THR A N 1
ATOM 612 C CA . THR A 1 82 ? 1.285 -1.931 -14.200 1.00 98.44 82 THR A CA 1
ATOM 613 C C . THR A 1 82 ? 1.741 -3.197 -14.930 1.00 98.44 82 THR A C 1
ATOM 615 O O . THR A 1 82 ? 2.938 -3.472 -14.998 1.00 98.44 82 THR A O 1
ATOM 618 N N . ALA A 1 83 ? 0.818 -3.923 -15.570 1.00 98.38 83 ALA A N 1
ATOM 619 C CA . ALA A 1 83 ? 1.129 -5.147 -16.310 1.00 98.38 83 ALA A CA 1
ATOM 620 C C . ALA A 1 83 ? 2.122 -4.901 -17.458 1.00 98.38 83 ALA A C 1
ATOM 622 O O . ALA A 1 83 ? 3.048 -5.681 -17.683 1.00 98.38 83 ALA A O 1
ATOM 623 N N . ARG A 1 84 ? 1.964 -3.798 -18.197 1.00 98.06 84 ARG A N 1
ATOM 624 C CA . ARG A 1 84 ? 2.883 -3.444 -19.287 1.00 98.06 84 ARG A CA 1
ATOM 625 C C . ARG A 1 84 ? 4.309 -3.214 -18.783 1.00 98.06 84 ARG A C 1
ATOM 627 O O . ARG A 1 84 ? 5.253 -3.592 -19.474 1.00 98.06 84 ARG A O 1
ATOM 634 N N . ILE A 1 85 ? 4.461 -2.590 -17.617 1.00 98.19 85 ILE A N 1
ATOM 635 C CA . ILE A 1 85 ? 5.768 -2.293 -17.021 1.00 98.19 85 ILE A CA 1
ATOM 636 C C . ILE A 1 85 ? 6.426 -3.575 -16.512 1.00 98.19 85 ILE A C 1
ATOM 638 O O . ILE A 1 85 ? 7.550 -3.865 -16.917 1.00 98.19 85 ILE A O 1
ATOM 642 N N . LEU A 1 86 ? 5.705 -4.385 -15.733 1.00 98.00 86 LEU A N 1
ATOM 643 C CA . LEU A 1 86 ? 6.232 -5.642 -15.194 1.00 98.00 86 LEU A CA 1
ATOM 644 C C . LEU A 1 86 ? 6.648 -6.622 -16.308 1.00 98.00 86 LEU A C 1
ATOM 646 O O . LEU A 1 86 ? 7.709 -7.234 -16.226 1.00 98.00 86 LEU A O 1
ATOM 650 N N . ARG A 1 87 ? 5.896 -6.705 -17.419 1.00 97.00 87 ARG A N 1
ATOM 651 C CA . ARG A 1 87 ? 6.307 -7.501 -18.599 1.00 97.00 87 ARG A CA 1
ATOM 652 C C . ARG A 1 87 ? 7.635 -7.035 -19.189 1.00 97.00 87 ARG A C 1
ATOM 654 O O . ARG A 1 87 ? 8.464 -7.858 -19.557 1.00 97.00 87 ARG A O 1
ATOM 661 N N . ARG A 1 88 ? 7.853 -5.719 -19.287 1.00 97.00 88 ARG A N 1
ATOM 662 C CA . ARG A 1 88 ? 9.124 -5.157 -19.782 1.00 97.0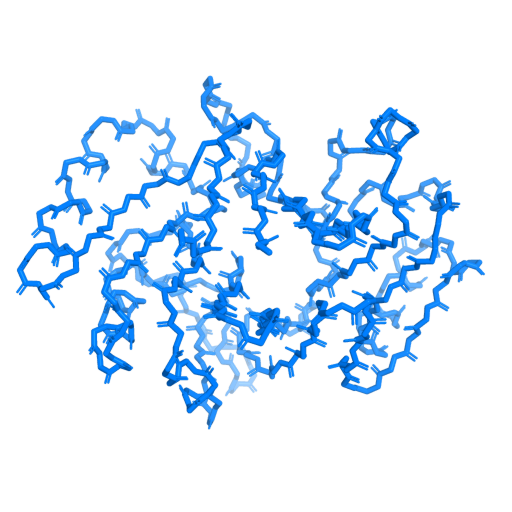0 88 ARG A CA 1
ATOM 663 C C . ARG A 1 88 ? 10.284 -5.417 -18.823 1.00 97.00 88 ARG A C 1
ATOM 665 O O . ARG A 1 88 ? 11.421 -5.468 -19.272 1.00 97.00 88 ARG A O 1
ATOM 672 N N . GLN A 1 89 ? 9.992 -5.572 -17.535 1.00 96.12 89 GLN A N 1
ATOM 673 C CA . GLN A 1 89 ? 10.958 -5.947 -16.504 1.00 96.12 89 GLN A CA 1
ATOM 674 C C . GLN A 1 89 ? 11.199 -7.467 -16.428 1.00 96.12 89 GLN A C 1
ATOM 676 O O . GLN A 1 89 ? 12.050 -7.894 -15.659 1.00 96.12 89 GLN A O 1
ATOM 681 N N . GLY A 1 90 ? 10.493 -8.277 -17.227 1.00 96.06 90 GLY A N 1
ATOM 682 C CA . GLY A 1 90 ? 10.715 -9.723 -17.328 1.00 96.06 90 GLY A CA 1
ATOM 683 C C . GLY A 1 90 ? 9.880 -10.592 -16.384 1.00 96.06 90 GLY A C 1
ATOM 684 O O . GLY A 1 90 ? 10.187 -11.771 -16.246 1.00 96.06 90 GLY A O 1
ATOM 685 N N . TYR A 1 91 ? 8.836 -10.050 -15.750 1.00 96.12 91 TYR A N 1
ATOM 686 C CA . TYR A 1 91 ? 7.954 -10.831 -14.875 1.00 96.12 91 TYR A CA 1
ATOM 687 C C . TYR A 1 91 ? 7.000 -11.734 -15.670 1.00 96.12 91 TYR A C 1
ATOM 689 O O . TYR A 1 91 ? 6.528 -11.357 -16.749 1.00 96.12 91 TYR A O 1
ATOM 697 N N . ASP A 1 92 ? 6.663 -12.888 -15.089 1.00 89.06 92 ASP A N 1
ATOM 698 C CA . ASP A 1 92 ? 5.744 -13.871 -15.668 1.00 89.06 92 ASP A CA 1
ATOM 699 C C . ASP A 1 92 ? 4.265 -13.451 -15.507 1.00 89.06 92 ASP A C 1
ATOM 701 O O . ASP A 1 92 ? 3.789 -13.278 -14.377 1.00 89.06 92 ASP A O 1
ATOM 705 N N . PRO A 1 93 ? 3.510 -13.293 -16.614 1.00 90.75 93 PRO A N 1
ATOM 706 C CA . PRO A 1 93 ? 2.118 -12.877 -16.577 1.00 90.75 93 PRO A CA 1
ATOM 707 C C . PRO A 1 93 ? 1.087 -14.008 -16.414 1.00 90.75 93 PRO A C 1
ATOM 709 O O . PRO A 1 93 ? -0.101 -13.699 -16.510 1.00 90.75 93 PRO A O 1
ATOM 712 N N . GLU A 1 94 ? 1.475 -15.275 -16.207 1.00 90.75 94 GLU A N 1
ATOM 713 C CA . GLU A 1 94 ? 0.579 -16.452 -16.294 1.00 90.75 94 GLU A CA 1
ATOM 714 C C . GLU A 1 94 ? -0.787 -16.274 -15.592 1.00 90.75 94 GLU A C 1
ATOM 716 O O . GLU A 1 94 ? -1.825 -16.647 -16.139 1.00 90.75 94 GLU A O 1
ATOM 721 N N . ARG A 1 95 ? -0.816 -15.662 -14.399 1.00 95.75 95 ARG A N 1
ATOM 722 C CA . ARG A 1 95 ? -2.035 -15.507 -13.572 1.00 95.75 95 ARG A CA 1
ATOM 723 C C . ARG A 1 95 ? -2.573 -14.082 -13.485 1.00 95.75 95 ARG A C 1
ATOM 725 O O . ARG A 1 95 ? -3.364 -13.766 -12.593 1.00 95.75 95 ARG A O 1
ATOM 732 N N . TRP A 1 96 ? -2.121 -13.197 -14.361 1.00 98.31 96 TRP A N 1
ATOM 733 C CA . TRP A 1 96 ? -2.467 -11.784 -14.283 1.00 98.31 96 TRP A CA 1
ATOM 734 C C . TRP A 1 96 ? -3.864 -11.497 -14.828 1.00 98.31 96 TRP A C 1
ATOM 736 O O . TRP A 1 96 ? -4.264 -11.996 -15.876 1.00 98.31 96 TRP A O 1
ATOM 746 N N . GLN A 1 97 ? -4.575 -10.616 -14.133 1.00 98.44 97 GLN A N 1
ATOM 747 C CA . GLN A 1 97 ? -5.911 -10.126 -14.451 1.00 98.44 97 GLN A CA 1
ATOM 748 C C . GLN A 1 97 ? -5.837 -8.603 -14.666 1.00 98.44 97 GLN A C 1
ATOM 750 O O . GLN A 1 97 ? -6.218 -7.836 -13.774 1.00 98.44 97 GLN A O 1
ATOM 755 N N . PRO A 1 98 ? -5.260 -8.141 -15.796 1.00 98.31 98 PRO A N 1
ATOM 756 C CA . PRO A 1 98 ? -5.111 -6.720 -16.072 1.00 98.31 98 PRO A CA 1
ATOM 757 C C . PRO A 1 98 ? -6.465 -6.066 -16.368 1.00 98.31 98 PRO A C 1
ATOM 759 O O . PRO A 1 98 ? -7.288 -6.626 -17.088 1.00 98.31 98 PRO A O 1
ATOM 762 N N . ALA A 1 99 ? -6.666 -4.854 -15.860 1.00 98.25 99 ALA A N 1
ATOM 763 C CA . ALA A 1 99 ? -7.804 -4.007 -16.212 1.00 98.25 99 ALA A CA 1
ATOM 764 C C . ALA A 1 99 ? -7.385 -2.533 -16.263 1.00 98.25 99 ALA A C 1
ATOM 766 O O . ALA A 1 99 ? -6.425 -2.135 -15.609 1.00 98.25 99 ALA A O 1
ATOM 767 N N . GLU A 1 100 ? -8.102 -1.689 -17.002 1.00 96.88 100 GLU A N 1
ATOM 768 C CA . GLU A 1 100 ? -7.855 -0.239 -16.980 1.00 96.88 100 GLU A CA 1
ATOM 769 C C . GLU A 1 100 ? -8.030 0.333 -15.560 1.00 96.88 100 GLU A C 1
ATOM 771 O O . GLU A 1 100 ? -7.209 1.108 -15.068 1.00 96.88 100 GLU A O 1
ATOM 776 N N . LYS A 1 101 ? -9.082 -0.119 -14.870 1.00 96.56 101 LYS A N 1
ATOM 777 C CA . LYS A 1 101 ? -9.410 0.231 -13.489 1.00 96.56 101 LYS A CA 1
ATOM 778 C C . LYS A 1 101 ? -9.842 -1.017 -12.729 1.00 96.56 101 LYS A C 1
ATOM 780 O O . LYS A 1 101 ? -10.607 -1.828 -13.243 1.00 96.56 101 LYS A O 1
ATOM 785 N N . LEU A 1 102 ? -9.391 -1.152 -11.487 1.00 98.44 102 LEU A N 1
ATOM 786 C CA . LEU A 1 102 ? -9.738 -2.287 -10.643 1.00 98.44 102 LEU A CA 1
ATOM 787 C C . LEU A 1 102 ? -11.094 -2.049 -9.985 1.00 98.44 102 LEU A C 1
ATOM 789 O O . LEU A 1 102 ? -11.324 -1.009 -9.364 1.00 98.44 102 LEU A O 1
ATOM 793 N N . SER A 1 103 ? -11.981 -3.029 -10.122 1.00 98.19 103 SER A N 1
ATOM 794 C CA . SER A 1 103 ? -13.270 -3.101 -9.439 1.00 98.19 103 SER A CA 1
ATOM 795 C C . SER A 1 103 ? -13.550 -4.564 -9.119 1.00 98.19 103 SER A C 1
ATOM 797 O O . SER A 1 103 ? -14.127 -5.286 -9.929 1.00 98.19 103 SER A O 1
ATOM 799 N N . LEU A 1 104 ? -13.074 -5.007 -7.961 1.00 98.62 104 LEU A N 1
ATOM 800 C CA . LEU A 1 104 ? -13.031 -6.410 -7.556 1.00 98.62 104 LEU A CA 1
ATOM 801 C C . LEU A 1 104 ? -14.045 -6.675 -6.445 1.00 98.62 104 LEU A C 1
ATOM 803 O O . LEU A 1 104 ? -14.312 -5.792 -5.624 1.00 98.62 104 LEU A O 1
ATOM 807 N N . VAL A 1 105 ? -14.580 -7.896 -6.408 1.00 98.31 105 VAL A N 1
ATOM 808 C CA . VAL A 1 105 ? -15.532 -8.349 -5.388 1.00 98.31 105 VAL A CA 1
ATOM 809 C C . VAL A 1 105 ? -15.132 -9.740 -4.896 1.00 98.31 105 VAL A C 1
ATOM 811 O O . VAL A 1 105 ? -15.035 -10.666 -5.696 1.00 98.31 105 VAL A O 1
ATOM 814 N N . PHE A 1 106 ? -14.939 -9.873 -3.584 1.00 97.75 106 PHE A N 1
ATOM 815 C CA . PHE A 1 106 ? -14.625 -11.117 -2.876 1.00 97.75 106 PHE A CA 1
ATOM 816 C C . PHE A 1 106 ? -15.600 -11.266 -1.702 1.00 97.75 106 PHE A C 1
ATOM 818 O O . PHE A 1 106 ? -15.415 -10.661 -0.644 1.00 97.75 106 PHE A O 1
ATOM 825 N N . GLY A 1 107 ? -16.703 -11.990 -1.907 1.00 95.81 107 GLY A N 1
ATOM 826 C CA . GLY A 1 107 ? -17.815 -11.997 -0.953 1.00 95.81 107 GLY A CA 1
ATOM 827 C C . GLY A 1 107 ? -18.330 -10.574 -0.707 1.00 95.81 107 GLY A C 1
ATOM 828 O O . GLY A 1 107 ? -18.742 -9.877 -1.639 1.00 95.81 107 GLY A O 1
ATOM 829 N N . ARG A 1 108 ? -18.280 -10.110 0.546 1.00 95.81 108 ARG A N 1
ATOM 830 C CA . ARG A 1 108 ? -18.635 -8.721 0.907 1.00 95.81 108 ARG A CA 1
ATOM 831 C C . ARG A 1 108 ? -17.555 -7.685 0.602 1.00 95.81 108 ARG A C 1
ATOM 833 O O . ARG A 1 108 ? -17.897 -6.508 0.497 1.00 95.81 108 ARG A O 1
ATOM 840 N N . LEU A 1 109 ? -16.295 -8.092 0.466 1.00 98.12 109 LEU A N 1
ATOM 841 C CA . LEU A 1 109 ? -15.182 -7.181 0.219 1.00 98.12 109 LEU A CA 1
ATOM 842 C C . LEU A 1 109 ? -15.236 -6.647 -1.210 1.00 98.12 109 LEU A C 1
ATOM 844 O O . LEU A 1 109 ? -15.196 -7.405 -2.177 1.00 98.12 109 LEU A O 1
ATOM 848 N N . ARG A 1 110 ? -15.275 -5.325 -1.344 1.00 98.44 110 ARG A N 1
ATOM 849 C CA . ARG A 1 110 ? -15.164 -4.598 -2.607 1.00 98.44 110 ARG A CA 1
ATOM 850 C C . ARG A 1 110 ? -13.872 -3.802 -2.609 1.00 98.44 110 ARG A C 1
ATOM 852 O O . ARG A 1 110 ? -13.609 -3.063 -1.664 1.00 98.44 110 ARG A O 1
ATOM 859 N N . ILE A 1 111 ? -13.101 -3.920 -3.685 1.00 98.69 111 ILE A N 1
ATOM 860 C CA . ILE A 1 111 ? -11.844 -3.190 -3.879 1.00 98.69 111 ILE A CA 1
ATOM 861 C C . ILE A 1 111 ? -11.955 -2.375 -5.159 1.00 98.69 111 ILE A C 1
ATOM 863 O O . ILE A 1 111 ? -12.163 -2.932 -6.237 1.00 98.69 111 ILE A O 1
ATOM 867 N N . ARG A 1 112 ? -11.816 -1.053 -5.053 1.00 98.38 112 ARG A N 1
ATOM 868 C CA . ARG A 1 112 ? -11.858 -0.138 -6.200 1.00 98.38 112 ARG A CA 1
ATOM 869 C C . ARG A 1 112 ? -10.590 0.687 -6.264 1.00 98.38 112 ARG A C 1
ATOM 871 O O . ARG A 1 112 ? -10.232 1.313 -5.270 1.00 98.38 112 ARG A O 1
ATOM 878 N N . SER A 1 113 ? -9.948 0.734 -7.426 1.00 98.19 113 SER A N 1
ATOM 879 C CA . SER A 1 113 ? -8.798 1.613 -7.612 1.00 98.19 113 SER A CA 1
ATOM 880 C C . SER A 1 113 ? -9.208 3.036 -7.991 1.00 98.19 113 SER A C 1
ATOM 882 O O . SER A 1 113 ? -10.270 3.270 -8.575 1.00 98.19 113 SER A O 1
ATOM 884 N N . PHE A 1 114 ? -8.353 4.002 -7.675 1.00 97.38 114 PHE A N 1
ATOM 885 C CA . PHE A 1 114 ? -8.435 5.374 -8.165 1.00 97.38 114 PHE A CA 1
ATOM 886 C C . PHE A 1 114 ? -7.034 5.899 -8.478 1.00 97.38 114 PHE A C 1
ATOM 888 O O . PHE A 1 114 ? -6.063 5.551 -7.812 1.00 97.38 114 PHE A O 1
ATOM 895 N N . ALA A 1 115 ? -6.919 6.714 -9.526 1.00 96.00 115 ALA A N 1
ATOM 896 C CA . ALA A 1 115 ? -5.623 7.207 -9.974 1.00 96.00 115 ALA A CA 1
ATOM 897 C C . ALA A 1 115 ? -5.041 8.219 -8.979 1.00 96.00 115 ALA A C 1
ATOM 899 O O . ALA A 1 115 ? -5.759 9.105 -8.503 1.00 96.00 115 ALA A O 1
ATOM 900 N N . VAL A 1 116 ? -3.738 8.116 -8.735 1.00 97.25 116 VAL A N 1
ATOM 901 C CA . VAL A 1 116 ? -2.947 9.089 -7.980 1.00 97.25 116 VAL A CA 1
ATOM 902 C C . VAL A 1 116 ? -1.672 9.421 -8.746 1.00 97.25 116 VAL A C 1
ATOM 904 O O . VAL A 1 116 ? -1.279 8.718 -9.675 1.00 97.25 116 VAL A O 1
ATOM 907 N N . TYR A 1 117 ? -1.030 10.520 -8.375 1.00 97.06 117 TYR A N 1
ATOM 908 C CA . TYR A 1 117 ? 0.301 10.850 -8.859 1.00 97.06 117 TYR A CA 1
ATOM 909 C C . TYR A 1 117 ? 1.338 10.201 -7.957 1.00 97.06 117 TYR A C 1
ATOM 911 O O . TYR A 1 117 ? 1.195 10.269 -6.739 1.00 97.06 117 TYR A O 1
ATOM 919 N N . HIS A 1 118 ? 2.371 9.601 -8.545 1.00 96.50 118 HIS A N 1
ATOM 920 C CA . HIS A 1 118 ? 3.479 9.002 -7.802 1.00 96.50 118 HIS A CA 1
ATOM 921 C C . HIS A 1 118 ? 4.738 8.840 -8.672 1.00 96.50 118 HIS A C 1
ATOM 923 O O . HIS A 1 118 ? 5.798 9.346 -8.322 1.00 96.50 118 HIS A O 1
ATOM 929 N N . SER A 1 119 ? 4.650 8.187 -9.834 1.00 95.69 119 SER A N 1
ATOM 930 C CA . SER A 1 119 ? 5.820 7.936 -10.686 1.00 95.69 119 SER A CA 1
ATOM 931 C C . SER A 1 119 ? 5.422 7.818 -12.154 1.00 95.69 119 SER A C 1
ATOM 933 O O . SER A 1 119 ? 4.446 7.149 -12.488 1.00 95.69 119 SER A O 1
ATOM 935 N N . LEU A 1 120 ? 6.200 8.429 -13.053 1.00 93.44 120 LEU A N 1
ATOM 936 C CA . LEU A 1 120 ? 6.076 8.190 -14.497 1.00 93.44 120 LEU A CA 1
ATOM 937 C C . LEU A 1 120 ? 6.558 6.787 -14.895 1.00 93.44 120 LEU A C 1
ATOM 939 O O . LEU A 1 120 ? 6.110 6.239 -15.900 1.00 93.44 120 LEU A O 1
ATOM 943 N N . ARG A 1 121 ? 7.486 6.212 -14.119 1.00 94.69 121 ARG A N 1
ATOM 944 C CA . ARG A 1 121 ? 8.091 4.899 -14.394 1.00 94.69 121 ARG A CA 1
ATOM 945 C C . ARG A 1 121 ? 7.211 3.755 -13.911 1.00 94.69 121 ARG A C 1
ATOM 947 O O . ARG A 1 121 ? 7.175 2.715 -14.559 1.00 94.69 121 ARG A O 1
ATOM 954 N N . ALA A 1 122 ? 6.504 3.970 -12.805 1.00 95.81 122 ALA A N 1
ATOM 955 C CA . ALA A 1 122 ? 5.548 3.038 -12.228 1.00 95.81 122 ALA A CA 1
ATOM 956 C C . ALA A 1 122 ? 4.316 3.802 -11.714 1.00 95.81 122 ALA A C 1
ATOM 958 O O . ALA A 1 122 ? 4.224 4.089 -10.521 1.00 95.81 122 ALA A O 1
ATOM 959 N N . PRO A 1 123 ? 3.374 4.170 -12.603 1.00 96.50 123 PRO A N 1
ATOM 960 C CA . PRO A 1 123 ? 2.145 4.840 -12.199 1.00 96.50 123 PRO A CA 1
ATOM 961 C C . PRO A 1 123 ? 1.399 4.025 -11.144 1.00 96.50 123 PRO A C 1
ATOM 963 O O . PRO A 1 123 ? 1.230 2.815 -11.309 1.00 96.50 123 PRO A O 1
ATOM 966 N N . ALA A 1 124 ? 0.954 4.701 -10.086 1.00 97.69 124 ALA A N 1
ATOM 967 C CA . ALA A 1 124 ? 0.295 4.072 -8.953 1.00 97.69 124 ALA A CA 1
ATOM 968 C C . ALA A 1 124 ? -1.197 4.374 -8.887 1.00 97.69 124 ALA A C 1
ATOM 970 O O . ALA A 1 124 ? -1.695 5.377 -9.411 1.00 97.69 124 ALA A O 1
ATOM 971 N N . VAL A 1 125 ? -1.912 3.478 -8.214 1.00 98.44 125 VAL A N 1
ATOM 972 C CA . VAL A 1 125 ? -3.310 3.670 -7.846 1.00 98.44 125 VAL A CA 1
ATOM 973 C C . VAL A 1 125 ? -3.478 3.582 -6.337 1.00 98.44 12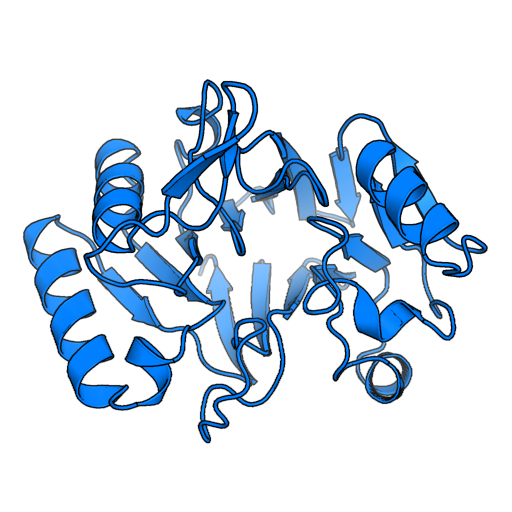5 VAL A C 1
ATOM 975 O O . VAL A 1 125 ? -2.865 2.745 -5.681 1.00 98.44 125 VAL A O 1
ATOM 978 N N . GLY A 1 126 ? -4.365 4.415 -5.801 1.00 98.38 126 GLY A N 1
ATOM 979 C CA . GLY A 1 126 ? -4.935 4.193 -4.481 1.00 98.38 126 GLY A CA 1
ATOM 980 C C . GLY A 1 126 ? -6.052 3.165 -4.540 1.00 98.38 126 GLY A C 1
ATOM 981 O O . GLY A 1 126 ? -6.674 2.970 -5.589 1.00 98.38 126 GLY A O 1
ATOM 982 N N . LEU A 1 127 ? -6.333 2.524 -3.410 1.00 98.75 127 LEU A N 1
ATOM 983 C CA . LEU A 1 127 ? -7.402 1.541 -3.280 1.00 98.75 127 LEU A CA 1
ATOM 984 C C . LEU A 1 127 ? -8.414 1.986 -2.227 1.00 98.75 127 LEU A C 1
ATOM 986 O O . LEU A 1 127 ? -8.057 2.448 -1.146 1.00 98.75 127 LEU A O 1
ATOM 990 N N . ARG A 1 128 ? -9.695 1.816 -2.544 1.00 98.50 128 ARG A N 1
ATOM 991 C CA . ARG A 1 128 ? -10.811 1.924 -1.605 1.00 98.50 128 ARG A CA 1
ATOM 992 C C . ARG A 1 128 ? -11.353 0.525 -1.334 1.00 98.50 128 ARG A C 1
ATOM 994 O O . ARG A 1 128 ? -11.763 -0.156 -2.275 1.00 98.50 128 ARG A O 1
ATOM 1001 N N . LEU A 1 129 ? -11.332 0.123 -0.067 1.00 98.50 129 LEU A N 1
ATOM 1002 C CA . LEU A 1 129 ? -11.745 -1.190 0.430 1.00 98.50 129 LEU A CA 1
ATOM 1003 C C . LEU A 1 129 ? -13.029 -1.034 1.239 1.00 98.50 129 LEU A C 1
ATOM 1005 O O . LEU A 1 129 ? -13.063 -0.232 2.170 1.00 98.50 129 LEU A O 1
ATOM 1009 N N . GLU A 1 130 ? -14.072 -1.784 0.904 1.00 97.81 130 GLU A N 1
ATOM 1010 C CA . GLU A 1 130 ? -15.381 -1.680 1.557 1.00 97.81 130 GLU A CA 1
ATOM 1011 C C . GLU A 1 130 ? -15.975 -3.067 1.813 1.00 97.81 130 GLU A C 1
ATOM 1013 O O . GLU A 1 130 ? -15.971 -3.899 0.912 1.00 97.81 130 GLU A O 1
ATOM 1018 N N . ASP A 1 131 ? -16.549 -3.308 2.997 1.00 95.94 131 ASP A N 1
ATOM 1019 C CA . ASP A 1 131 ? -17.285 -4.554 3.314 1.00 95.94 131 ASP A CA 1
ATOM 1020 C C . ASP A 1 131 ? -18.796 -4.334 3.541 1.00 95.94 131 ASP A C 1
ATOM 1022 O O . ASP A 1 131 ? -19.513 -5.199 4.053 1.00 95.94 131 ASP A O 1
ATOM 1026 N N . GLY A 1 132 ? -19.282 -3.143 3.177 1.00 93.38 132 GLY A N 1
ATOM 1027 C CA . GLY A 1 132 ? -20.654 -2.684 3.407 1.00 93.38 132 GLY A CA 1
ATOM 1028 C C . GLY A 1 132 ? -20.922 -2.168 4.824 1.00 93.38 132 GLY A C 1
ATOM 1029 O O . GLY A 1 132 ? -22.000 -1.627 5.061 1.00 93.38 132 GLY A O 1
ATOM 1030 N N . ARG A 1 133 ? -19.968 -2.312 5.753 1.00 94.06 133 ARG A N 1
ATOM 1031 C CA . ARG A 1 133 ? -20.039 -1.773 7.124 1.00 94.06 133 ARG A CA 1
ATOM 1032 C C . ARG A 1 133 ? -18.918 -0.794 7.423 1.00 94.06 133 ARG A C 1
ATOM 1034 O O . ARG A 1 133 ? -19.121 0.137 8.187 1.00 94.06 133 ARG A O 1
ATOM 1041 N N . SER A 1 134 ? -17.762 -1.034 6.825 1.00 96.50 134 SER A N 1
ATOM 1042 C CA . SER A 1 134 ? -16.556 -0.245 6.991 1.00 96.50 134 SER A CA 1
ATOM 1043 C C . SER A 1 134 ? -15.939 0.110 5.645 1.00 96.50 134 SER A C 1
ATOM 1045 O O . SER A 1 134 ? -16.155 -0.578 4.639 1.00 96.50 134 SER A O 1
ATOM 1047 N N . CYS A 1 135 ? -15.164 1.189 5.639 1.00 97.38 135 CYS A N 1
ATOM 1048 C CA . CYS A 1 135 ? -14.428 1.687 4.496 1.00 97.38 135 CYS A CA 1
ATOM 1049 C C . CYS A 1 135 ? -12.994 2.073 4.885 1.00 97.38 135 CYS A C 1
ATOM 1051 O O . CYS A 1 135 ? -12.769 2.861 5.802 1.00 97.38 135 CYS A O 1
ATOM 1053 N N . CYS A 1 136 ? -12.017 1.581 4.128 1.00 97.62 136 CYS A N 1
ATOM 1054 C CA . CYS A 1 136 ? -10.604 1.917 4.273 1.00 97.62 136 CYS A CA 1
ATOM 1055 C C . CYS A 1 136 ? -10.046 2.472 2.961 1.00 97.62 136 CYS A C 1
ATOM 1057 O O . CYS A 1 136 ? -10.359 1.964 1.882 1.00 97.62 136 CYS A O 1
ATOM 1059 N N . ILE A 1 137 ? -9.176 3.475 3.055 1.00 98.62 137 ILE A N 1
ATOM 1060 C CA . ILE A 1 137 ? -8.327 3.925 1.949 1.00 98.62 137 ILE A CA 1
ATOM 1061 C C . ILE A 1 137 ? -6.928 3.359 2.140 1.00 98.62 137 ILE A C 1
AT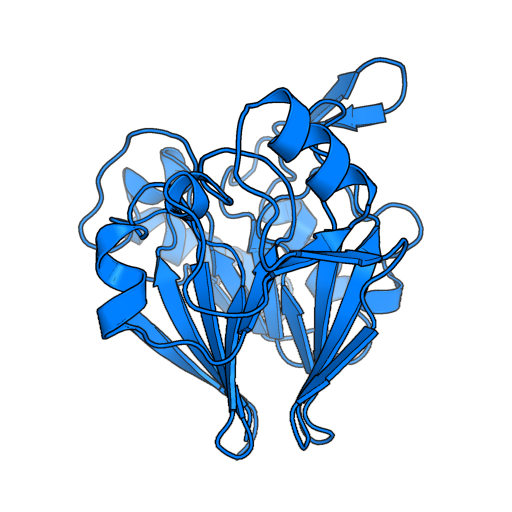OM 1063 O O . ILE A 1 137 ? -6.412 3.392 3.251 1.00 98.62 137 ILE A O 1
ATOM 1067 N N . TYR A 1 138 ? -6.323 2.862 1.066 1.00 98.69 138 TYR A N 1
ATOM 1068 C CA . TYR A 1 138 ? -4.938 2.409 1.031 1.00 98.69 138 TYR A CA 1
ATOM 1069 C C . TYR A 1 138 ? -4.164 3.154 -0.060 1.00 98.69 138 TYR A C 1
ATOM 1071 O O . TYR A 1 138 ? -4.508 3.073 -1.242 1.00 98.69 138 TYR A O 1
ATOM 1079 N N . LEU A 1 139 ? -3.147 3.900 0.362 1.00 97.06 139 LEU A N 1
ATOM 1080 C CA . LEU A 1 139 ? -2.260 4.732 -0.445 1.00 97.06 139 LEU A CA 1
ATOM 1081 C C . LEU A 1 139 ? -0.831 4.532 0.063 1.00 97.06 139 LEU A C 1
ATOM 1083 O O . LEU A 1 139 ? -0.343 5.327 0.858 1.00 97.06 139 LEU A O 1
ATOM 1087 N N . SER A 1 140 ? -0.191 3.438 -0.344 1.00 93.62 140 SER A N 1
ATOM 1088 C CA . SER A 1 140 ? 1.165 3.111 0.100 1.00 93.62 140 SER A CA 1
ATOM 1089 C C . SER A 1 140 ? 2.231 4.026 -0.504 1.00 93.62 140 SER A C 1
ATOM 1091 O O . SER A 1 140 ? 3.195 4.309 0.191 1.00 93.62 140 SER A O 1
ATOM 1093 N N . ASP A 1 141 ? 1.998 4.537 -1.719 1.00 97.31 141 ASP A N 1
ATOM 1094 C CA . ASP A 1 141 ? 2.889 5.450 -2.440 1.00 97.31 141 ASP A CA 1
ATOM 1095 C C . ASP A 1 141 ? 2.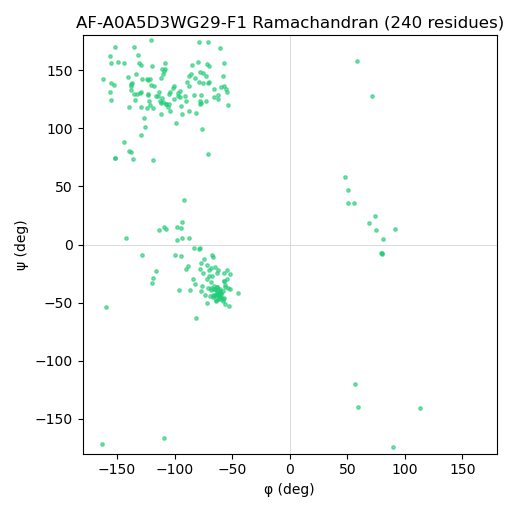095 6.556 -3.152 1.00 97.31 141 ASP A C 1
ATOM 1097 O O . ASP A 1 141 ? 1.255 6.287 -4.020 1.00 97.31 141 ASP A O 1
ATOM 1101 N N . VAL A 1 142 ? 2.324 7.823 -2.780 1.00 97.25 142 VAL A N 1
ATOM 1102 C CA . VAL A 1 142 ? 1.553 8.951 -3.332 1.00 97.25 142 VAL A CA 1
ATOM 1103 C C . VAL A 1 142 ? 2.310 10.273 -3.276 1.00 97.25 142 VAL A C 1
ATOM 1105 O O . VAL A 1 142 ? 2.656 10.754 -2.211 1.00 97.25 142 VAL A O 1
ATOM 1108 N N . ALA A 1 143 ? 2.469 10.936 -4.421 1.00 96.62 143 ALA A N 1
ATOM 1109 C CA . ALA A 1 143 ? 2.914 12.327 -4.523 1.00 96.62 143 ALA A CA 1
ATOM 1110 C C . ALA A 1 143 ? 1.743 13.317 -4.411 1.00 96.62 143 ALA A C 1
ATOM 1112 O O . ALA A 1 143 ? 1.880 14.389 -3.831 1.00 96.62 143 ALA A O 1
ATOM 1113 N N . MET A 1 144 ? 0.588 12.994 -5.007 1.00 95.19 144 MET A N 1
ATOM 1114 C CA . MET A 1 144 ? -0.590 13.870 -5.006 1.00 95.19 144 MET A CA 1
ATOM 1115 C C . MET A 1 144 ? -1.870 13.096 -5.363 1.00 95.19 144 MET A C 1
ATOM 1117 O O . MET A 1 144 ? -1.869 12.267 -6.271 1.00 95.19 144 MET A O 1
ATOM 1121 N N . LEU A 1 145 ? -3.001 13.418 -4.724 1.00 93.06 145 LEU A N 1
ATOM 1122 C CA . LEU A 1 145 ? -4.307 12.781 -5.001 1.00 93.06 145 LEU A CA 1
ATOM 1123 C C . LEU A 1 145 ? -4.917 13.153 -6.365 1.00 93.06 145 LEU A C 1
ATOM 1125 O O . LEU A 1 145 ? -5.797 12.460 -6.881 1.00 93.06 145 LEU A O 1
ATOM 1129 N N . GLY A 1 146 ? -4.504 14.284 -6.940 1.00 89.12 146 GLY A N 1
ATOM 1130 C CA . GLY A 1 146 ? -5.115 14.822 -8.152 1.00 89.12 146 GLY A CA 1
ATOM 1131 C C . GLY A 1 146 ? -6.608 15.117 -7.977 1.00 89.12 146 GLY A C 1
ATOM 1132 O O . GLY A 1 146 ? -7.047 15.606 -6.940 1.00 89.12 146 GLY A O 1
ATOM 1133 N N . LYS A 1 147 ? -7.409 14.807 -9.002 1.00 87.94 147 LYS A N 1
ATOM 1134 C CA . LYS A 1 147 ? -8.865 15.056 -9.008 1.00 87.94 147 LYS A CA 1
ATOM 1135 C C . LYS A 1 147 ? -9.670 14.029 -8.198 1.00 87.94 147 LYS A C 1
ATOM 1137 O O . LYS A 1 147 ? -10.884 14.164 -8.090 1.00 87.94 147 LYS A O 1
ATOM 1142 N N . ASN A 1 148 ? -9.016 13.010 -7.638 1.00 86.31 148 ASN A N 1
ATOM 1143 C CA . ASN A 1 148 ? -9.670 11.866 -7.001 1.00 86.31 148 ASN A CA 1
ATOM 1144 C C . ASN A 1 148 ? -9.755 11.981 -5.472 1.00 86.31 148 ASN A C 1
ATOM 1146 O O . ASN A 1 148 ? -10.072 10.998 -4.810 1.00 86.31 148 ASN A O 1
ATOM 1150 N N . ALA A 1 149 ? -9.530 13.165 -4.893 1.00 85.62 149 ALA A N 1
ATOM 1151 C CA . ALA A 1 149 ? -9.641 13.377 -3.446 1.00 85.62 149 ALA A CA 1
ATOM 1152 C C . ALA A 1 149 ? -11.028 13.003 -2.878 1.00 85.62 149 ALA A C 1
ATOM 1154 O O . ALA A 1 149 ? -11.143 12.619 -1.717 1.00 85.62 149 ALA A O 1
ATOM 1155 N N . SER A 1 150 ? -12.080 13.033 -3.703 1.00 89.56 150 SER A N 1
ATOM 1156 C CA . SER A 1 150 ? -13.426 12.586 -3.325 1.00 89.56 150 SER A CA 1
ATOM 1157 C C . SER A 1 150 ? -13.509 11.100 -2.959 1.00 89.56 150 SER A C 1
ATOM 1159 O O . SER A 1 150 ? -14.409 10.722 -2.212 1.00 89.56 150 SER A O 1
ATOM 1161 N N . PHE A 1 151 ? -12.567 10.258 -3.408 1.00 92.44 151 PHE A N 1
ATOM 1162 C CA . PHE A 1 151 ? -12.504 8.850 -2.998 1.00 92.44 151 PHE A CA 1
ATOM 1163 C C . PHE A 1 151 ? -12.218 8.675 -1.507 1.00 92.44 151 PHE A C 1
ATOM 1165 O O . PHE A 1 151 ? -12.515 7.606 -0.980 1.00 92.44 151 PHE A O 1
ATOM 1172 N N . LEU A 1 152 ? -11.686 9.697 -0.829 1.00 96.44 152 LEU A N 1
ATOM 1173 C CA . LEU A 1 152 ? -11.429 9.662 0.609 1.00 96.44 152 LEU A CA 1
ATOM 1174 C C . LEU A 1 152 ? -12.708 9.800 1.446 1.00 96.44 152 LEU A C 1
ATOM 1176 O O . LEU A 1 152 ? -12.750 9.345 2.586 1.00 96.44 152 LEU A O 1
ATOM 1180 N N . ALA A 1 153 ? -13.757 10.415 0.896 1.00 94.88 153 ALA A N 1
ATOM 1181 C CA . ALA A 1 153 ? -14.956 10.744 1.655 1.00 94.88 153 ALA A CA 1
ATOM 1182 C C . ALA A 1 153 ? -15.628 9.491 2.246 1.00 94.88 153 ALA A C 1
ATOM 1184 O O . ALA A 1 153 ? -15.789 8.466 1.574 1.00 94.88 153 ALA A O 1
ATOM 1185 N N . GLY A 1 154 ? -16.031 9.585 3.514 1.00 94.88 154 GLY A N 1
ATOM 1186 C CA . GLY A 1 154 ? -16.741 8.514 4.218 1.00 94.88 154 GLY A CA 1
ATOM 1187 C C . GLY A 1 154 ? -15.899 7.271 4.517 1.00 94.88 154 GLY A C 1
ATOM 1188 O O . GLY A 1 154 ? -16.473 6.208 4.726 1.00 94.88 154 GLY A O 1
ATOM 1189 N N . ALA A 1 155 ? -14.566 7.367 4.485 1.00 97.44 155 ALA A N 1
ATOM 1190 C CA . ALA A 1 155 ? -13.701 6.301 4.976 1.00 97.44 155 ALA A CA 1
ATOM 1191 C C . ALA A 1 155 ? -13.527 6.375 6.501 1.00 97.44 155 ALA A C 1
ATOM 1193 O O . ALA A 1 155 ? -13.406 7.456 7.076 1.00 97.44 155 ALA A O 1
ATOM 1194 N N . ASP A 1 156 ? -13.467 5.213 7.146 1.00 97.44 156 ASP A N 1
ATOM 1195 C CA . ASP A 1 156 ? -13.229 5.076 8.586 1.00 97.44 156 ASP A CA 1
ATOM 1196 C C . ASP A 1 156 ? -11.735 5.117 8.920 1.00 97.44 156 ASP A C 1
ATOM 1198 O O . ASP A 1 156 ? -11.339 5.545 10.006 1.00 97.44 156 ASP A O 1
ATOM 1202 N N . LEU A 1 157 ? -10.903 4.658 7.980 1.00 98.44 157 LEU A N 1
ATOM 1203 C CA . LEU A 1 157 ? -9.455 4.562 8.109 1.00 98.44 157 LEU A CA 1
ATOM 1204 C C . LEU A 1 157 ? -8.762 5.023 6.822 1.00 98.44 157 LEU A C 1
ATOM 1206 O O . LEU A 1 157 ? -9.105 4.585 5.723 1.00 98.44 157 LEU A O 1
ATOM 1210 N N . TYR A 1 158 ? -7.743 5.863 6.978 1.00 98.62 158 TYR A N 1
ATOM 1211 C CA . TYR A 1 158 ? -6.783 6.209 5.932 1.00 98.62 158 TYR A CA 1
ATOM 1212 C C . TYR A 1 158 ? -5.456 5.499 6.208 1.00 98.62 158 TYR A C 1
ATOM 1214 O O . TYR A 1 158 ? -4.865 5.704 7.269 1.00 98.62 158 TYR A O 1
ATOM 1222 N N . ILE A 1 159 ? -4.994 4.673 5.269 1.00 98.75 159 ILE A N 1
ATOM 1223 C CA . ILE A 1 159 ? -3.656 4.079 5.273 1.00 98.75 159 ILE A CA 1
ATOM 1224 C C . ILE A 1 159 ? -2.802 4.812 4.240 1.00 98.75 159 ILE A C 1
ATOM 1226 O O . ILE A 1 159 ? -3.115 4.745 3.052 1.00 98.75 159 ILE A O 1
ATOM 1230 N N . GLY A 1 160 ? -1.768 5.517 4.696 1.00 98.06 160 GLY A N 1
ATOM 1231 C CA . GLY A 1 160 ? -0.969 6.429 3.874 1.00 98.06 160 GLY A CA 1
ATOM 1232 C C . GLY A 1 160 ? 0.515 6.095 3.772 1.00 98.06 160 GLY A C 1
ATOM 1233 O O . GLY A 1 160 ? 1.015 5.210 4.465 1.00 98.06 160 GLY A O 1
ATOM 1234 N N . ASP A 1 161 ? 1.204 6.879 2.949 1.00 97.56 161 ASP A N 1
ATOM 1235 C CA . ASP A 1 161 ? 2.627 6.779 2.624 1.00 97.56 161 ASP A CA 1
ATOM 1236 C C . ASP A 1 161 ? 3.485 7.435 3.720 1.00 97.56 161 ASP A C 1
ATOM 1238 O O . ASP A 1 161 ? 3.427 8.642 3.951 1.00 97.56 161 ASP A O 1
ATOM 1242 N N . GLY A 1 162 ? 4.264 6.635 4.438 1.00 96.25 162 GLY A N 1
ATOM 1243 C CA . GLY A 1 162 ? 5.116 7.044 5.552 1.00 96.25 162 GLY A CA 1
ATOM 1244 C C . GLY A 1 162 ? 6.554 7.370 5.156 1.00 96.25 162 GLY A C 1
ATOM 1245 O O . GLY A 1 162 ? 7.430 7.334 6.026 1.00 96.25 162 GLY A O 1
ATOM 1246 N N . THR A 1 163 ? 6.831 7.653 3.880 1.00 94.38 163 THR A N 1
ATOM 1247 C CA . THR A 1 163 ? 8.203 7.842 3.388 1.00 94.38 163 THR A CA 1
ATOM 1248 C C . THR A 1 163 ? 8.871 9.088 3.971 1.00 94.38 163 THR A C 1
ATOM 1250 O O . THR A 1 163 ? 10.030 9.024 4.389 1.00 94.38 163 THR A O 1
ATOM 1253 N N . CYS A 1 164 ? 8.167 10.223 4.014 1.00 88.75 164 CYS A N 1
ATOM 1254 C CA . CYS A 1 164 ? 8.732 11.497 4.464 1.00 88.75 164 CYS A CA 1
ATOM 1255 C C . CYS A 1 164 ? 7.777 12.286 5.362 1.00 88.75 164 CYS A C 1
ATOM 1257 O O . CYS A 1 164 ? 6.572 12.360 5.121 1.00 88.75 164 CYS A O 1
ATOM 1259 N N . PHE A 1 165 ? 8.312 12.885 6.428 1.00 83.50 165 PHE A N 1
ATOM 1260 C CA . PHE A 1 165 ? 7.478 13.459 7.478 1.00 83.50 165 PHE A CA 1
ATOM 1261 C C . PHE A 1 165 ? 6.941 14.856 7.136 1.00 83.50 165 PHE A C 1
ATOM 1263 O O . PHE A 1 165 ? 5.727 15.050 7.056 1.00 83.50 165 PHE A O 1
ATOM 1270 N N . GLY A 1 166 ? 7.844 15.828 6.973 1.00 72.94 166 GLY A N 1
ATOM 1271 C CA . GLY A 1 166 ? 7.513 17.241 6.740 1.00 72.94 166 GLY A CA 1
ATOM 1272 C C . GLY A 1 166 ? 8.016 17.796 5.409 1.00 72.94 166 GLY A C 1
ATOM 1273 O O . GLY A 1 166 ? 7.371 18.681 4.852 1.00 72.94 166 GLY A O 1
ATOM 1274 N N . ASP A 1 167 ? 9.116 17.255 4.887 1.00 79.06 167 ASP A N 1
ATOM 1275 C CA . ASP A 1 167 ? 9.654 17.645 3.588 1.00 79.06 167 ASP A CA 1
ATOM 1276 C C . ASP A 1 167 ? 8.986 16.810 2.495 1.00 79.06 167 ASP A C 1
ATOM 1278 O O . ASP A 1 167 ? 9.134 15.587 2.445 1.00 79.06 167 ASP A O 1
ATOM 1282 N N . GLU A 1 168 ? 8.227 17.463 1.616 1.00 80.38 168 GLU A N 1
ATOM 1283 C CA . GLU A 1 168 ? 7.689 16.797 0.435 1.00 80.38 168 GLU A CA 1
ATOM 1284 C C . GLU A 1 168 ? 8.844 16.329 -0.452 1.00 80.38 168 GLU A C 1
ATOM 1286 O O . GLU A 1 168 ? 9.676 17.122 -0.894 1.00 80.38 168 GLU A O 1
ATOM 1291 N N . LEU A 1 169 ? 8.868 15.035 -0.770 1.00 84.94 169 LEU A N 1
ATOM 1292 C CA . LEU A 1 169 ? 9.803 14.472 -1.742 1.00 84.94 169 LEU A CA 1
ATOM 1293 C C . LEU A 1 169 ? 9.170 14.473 -3.134 1.00 84.94 169 LEU A C 1
ATOM 1295 O O . LEU A 1 169 ? 9.324 13.522 -3.902 1.00 84.94 169 LEU A O 1
ATOM 1299 N N . VAL A 1 170 ? 8.424 15.535 -3.444 1.00 88.44 170 VAL A N 1
ATOM 1300 C CA . VAL A 1 170 ? 7.699 15.703 -4.700 1.00 88.44 170 VAL A CA 1
ATOM 1301 C C . VAL A 1 170 ? 8.517 16.558 -5.658 1.00 88.44 170 VAL A C 1
ATOM 1303 O O . VAL A 1 170 ? 8.985 17.646 -5.331 1.00 88.44 170 VAL A O 1
ATOM 1306 N N . ARG A 1 171 ? 8.660 16.071 -6.885 1.00 92.38 171 ARG A N 1
ATOM 1307 C CA . ARG A 1 171 ? 9.296 16.772 -8.003 1.00 92.38 171 ARG A CA 1
ATOM 1308 C C . ARG A 1 171 ? 8.384 16.741 -9.220 1.00 92.38 171 ARG A C 1
ATOM 1310 O O . ARG A 1 171 ? 7.570 15.833 -9.365 1.00 92.38 171 ARG A O 1
ATOM 1317 N N . ILE A 1 172 ? 8.534 17.713 -10.111 1.00 94.06 172 ILE A N 1
ATOM 1318 C CA . ILE A 1 172 ? 7.800 17.734 -11.378 1.00 94.06 172 ILE A CA 1
ATOM 1319 C C . ILE A 1 172 ? 8.660 17.079 -12.458 1.00 94.06 172 ILE A C 1
ATOM 1321 O O . ILE A 1 172 ? 9.684 17.627 -12.860 1.00 94.06 172 ILE A O 1
ATOM 1325 N N . GLU A 1 173 ? 8.230 15.921 -12.953 1.00 92.81 173 GLU A N 1
ATOM 1326 C CA . GLU A 1 173 ? 8.826 15.262 -14.115 1.00 92.81 173 GLU A CA 1
ATOM 1327 C C . GLU A 1 173 ? 7.875 15.391 -15.299 1.00 92.81 173 GLU A C 1
ATOM 1329 O O . GLU A 1 173 ? 6.732 14.957 -15.222 1.00 92.81 173 GLU A O 1
ATOM 1334 N N . GLN A 1 174 ? 8.317 16.006 -16.398 1.00 93.56 174 GLN A N 1
ATOM 1335 C CA . GLN A 1 174 ? 7.493 16.174 -17.609 1.00 93.56 174 GLN A CA 1
ATOM 1336 C C . GLN A 1 174 ? 6.095 16.779 -17.332 1.00 93.56 174 GLN A C 1
ATOM 1338 O O . GLN A 1 174 ? 5.107 16.408 -17.957 1.00 93.56 174 GLN A O 1
ATOM 1343 N N . GLY A 1 175 ? 6.001 17.706 -16.371 1.00 91.00 175 GLY A N 1
ATOM 1344 C CA . GLY A 1 175 ? 4.733 18.330 -15.964 1.00 91.00 175 GLY A CA 1
ATOM 1345 C C . GLY A 1 175 ? 3.879 17.500 -14.995 1.00 91.00 175 GLY A C 1
ATOM 1346 O O . GLY A 1 175 ? 2.777 17.922 -14.653 1.00 91.00 175 GLY A O 1
ATOM 1347 N N . VAL A 1 176 ? 4.375 16.351 -14.529 1.00 92.75 176 VAL A N 1
ATOM 1348 C CA . VAL A 1 176 ? 3.663 15.414 -13.651 1.00 92.75 176 VAL A CA 1
ATOM 1349 C C . VAL A 1 176 ? 4.346 15.335 -12.278 1.00 92.75 176 VAL A C 1
ATOM 1351 O O . VAL A 1 176 ? 5.550 15.075 -12.213 1.00 92.75 176 VAL A O 1
ATOM 1354 N N . PRO A 1 177 ? 3.611 15.521 -11.165 1.00 94.44 177 PRO A N 1
ATOM 1355 C CA . PRO A 1 177 ? 4.152 15.309 -9.824 1.00 94.44 177 PRO A CA 1
ATOM 1356 C C . PRO A 1 177 ? 4.582 13.857 -9.602 1.00 94.44 177 PRO A C 1
ATOM 1358 O O . PRO A 1 177 ? 3.809 12.929 -9.840 1.00 94.44 177 PRO A O 1
ATOM 1361 N N . CYS A 1 178 ? 5.813 13.668 -9.137 1.00 95.00 178 CYS A N 1
ATOM 1362 C CA . CYS A 1 178 ? 6.413 12.369 -8.850 1.00 95.00 178 CYS A CA 1
ATOM 1363 C C . CYS A 1 178 ? 7.116 12.373 -7.488 1.00 95.00 178 CYS A C 1
ATOM 1365 O O . CYS A 1 178 ? 7.711 13.381 -7.113 1.00 95.00 178 CYS A O 1
ATOM 1367 N N . GLY A 1 179 ? 7.110 11.237 -6.790 1.00 94.75 179 GLY A N 1
ATOM 1368 C CA . GLY A 1 179 ? 7.707 11.035 -5.472 1.00 94.75 179 GLY A CA 1
ATOM 1369 C C . GLY A 1 179 ? 6.671 10.768 -4.381 1.00 94.75 179 GLY A C 1
ATOM 1370 O O . GLY A 1 179 ? 5.690 10.064 -4.626 1.00 94.75 179 GLY A O 1
ATOM 1371 N N . HIS A 1 180 ? 6.905 11.335 -3.198 1.00 96.25 180 HIS A N 1
ATOM 1372 C CA . HIS A 1 180 ? 6.135 11.048 -1.985 1.00 96.25 180 HIS A CA 1
ATOM 1373 C C . HIS A 1 180 ? 5.686 12.345 -1.309 1.00 96.25 180 HIS A C 1
ATOM 1375 O O . HIS A 1 180 ? 6.482 13.265 -1.098 1.00 96.25 180 HIS A O 1
ATOM 1381 N N . ALA A 1 181 ? 4.400 12.418 -0.989 1.00 95.88 181 ALA A N 1
ATOM 1382 C CA . ALA A 1 181 ? 3.785 13.505 -0.256 1.00 95.88 181 ALA A CA 1
ATOM 1383 C C . ALA A 1 181 ? 4.144 13.392 1.221 1.00 95.88 181 ALA A C 1
ATOM 1385 O O . ALA A 1 181 ? 4.073 12.310 1.807 1.00 95.88 181 ALA A O 1
ATOM 1386 N N . ALA A 1 182 ? 4.439 14.529 1.843 1.00 95.69 182 ALA A N 1
ATOM 1387 C CA . ALA A 1 182 ? 4.714 14.572 3.268 1.00 95.69 182 ALA A CA 1
ATOM 1388 C C . ALA A 1 182 ? 3.530 14.019 4.080 1.00 95.69 182 ALA A C 1
ATOM 1390 O O . ALA A 1 182 ? 2.359 14.247 3.747 1.00 95.69 182 ALA A O 1
ATOM 1391 N N . ILE A 1 183 ? 3.829 13.342 5.191 1.00 97.00 183 ILE A N 1
ATOM 1392 C CA . ILE A 1 183 ? 2.824 12.877 6.158 1.00 97.00 183 ILE A CA 1
ATOM 1393 C C . ILE A 1 183 ? 1.919 14.044 6.583 1.00 97.00 183 ILE A C 1
ATOM 1395 O O . ILE A 1 183 ? 0.708 13.873 6.701 1.00 97.00 183 ILE A O 1
ATOM 1399 N N . THR A 1 184 ? 2.466 15.251 6.755 1.00 96.44 184 THR A N 1
ATO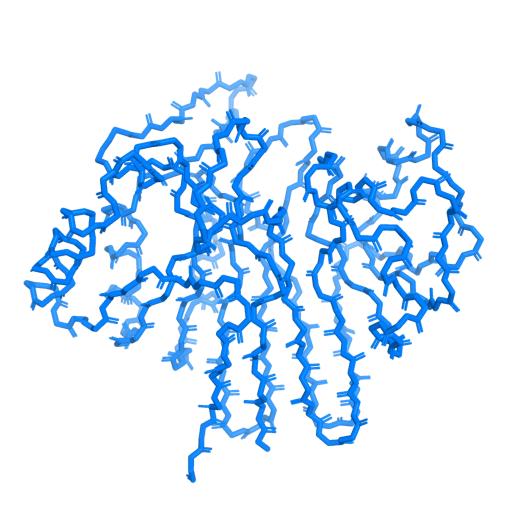M 1400 C CA . THR A 1 184 ? 1.693 16.467 7.070 1.00 96.44 184 THR A CA 1
ATOM 1401 C C . THR A 1 184 ? 0.608 16.776 6.032 1.00 96.44 184 THR A C 1
ATOM 1403 O O . THR A 1 184 ? -0.539 17.030 6.411 1.00 96.44 184 THR A O 1
ATOM 1406 N N . SER A 1 185 ? 0.934 16.702 4.739 1.00 96.00 185 SER A N 1
ATOM 1407 C CA . SER A 1 185 ? -0.011 16.900 3.631 1.00 96.00 185 SER A CA 1
ATOM 1408 C C . SER A 1 185 ? -1.103 15.825 3.645 1.00 96.00 185 SER A C 1
ATOM 1410 O O . SER A 1 185 ? -2.289 16.133 3.517 1.00 96.00 185 SER A O 1
ATOM 1412 N N . GLN A 1 186 ? -0.732 14.571 3.906 1.00 97.62 186 GLN A N 1
ATOM 1413 C CA . GLN A 1 186 ? -1.676 13.453 3.980 1.00 97.62 186 GLN A CA 1
ATOM 1414 C C . GLN A 1 186 ? -2.625 13.540 5.184 1.00 97.62 186 GLN A C 1
ATOM 1416 O O . GLN A 1 186 ? -3.824 13.287 5.044 1.00 97.62 186 GLN A O 1
ATOM 1421 N N . LEU A 1 187 ? -2.135 13.965 6.354 1.00 97.81 187 LEU A N 1
ATOM 1422 C CA . LEU A 1 187 ? -2.984 14.242 7.517 1.00 97.81 187 LEU A CA 1
ATOM 1423 C C . LEU A 1 187 ? -4.002 15.349 7.208 1.00 97.81 187 LEU A C 1
ATOM 1425 O O . LEU A 1 187 ? -5.167 15.236 7.589 1.00 97.81 187 LEU A O 1
ATOM 1429 N N . ALA A 1 188 ? -3.600 16.391 6.474 1.00 96.38 188 ALA A N 1
ATOM 1430 C CA . ALA A 1 188 ? -4.519 17.440 6.037 1.00 96.38 188 ALA A CA 1
ATOM 1431 C C . ALA A 1 188 ? -5.589 16.910 5.065 1.00 96.38 188 ALA A C 1
ATOM 1433 O O . ALA A 1 188 ? -6.756 17.301 5.170 1.00 96.38 188 ALA A O 1
ATOM 1434 N N . TRP A 1 189 ? -5.235 15.988 4.159 1.00 97.25 189 TRP A N 1
ATOM 1435 C CA . TRP A 1 189 ? -6.207 15.321 3.284 1.00 97.25 189 TRP A CA 1
ATOM 1436 C C . TRP A 1 189 ? -7.227 14.509 4.087 1.00 97.25 189 TRP A C 1
ATOM 1438 O O . TRP A 1 189 ? -8.429 14.655 3.863 1.00 97.25 189 TRP A O 1
ATOM 1448 N N . ALA A 1 190 ? -6.766 13.707 5.052 1.00 97.81 190 ALA A N 1
ATOM 1449 C CA . ALA A 1 190 ? -7.632 12.910 5.919 1.00 97.81 190 ALA A CA 1
ATOM 1450 C C . ALA A 1 190 ? -8.587 13.791 6.743 1.00 97.81 190 ALA A C 1
ATOM 1452 O O . ALA A 1 190 ? -9.795 13.547 6.744 1.00 97.81 190 ALA A O 1
ATOM 1453 N N . ALA A 1 191 ? -8.070 14.860 7.361 1.00 97.38 191 ALA A N 1
ATOM 1454 C CA . ALA A 1 191 ? -8.874 15.823 8.115 1.00 97.38 191 ALA A CA 1
ATOM 1455 C C . ALA A 1 191 ? -9.934 16.503 7.238 1.00 97.38 191 ALA A C 1
ATOM 1457 O O . ALA A 1 191 ? -11.102 16.568 7.618 1.00 97.38 191 ALA A O 1
ATOM 1458 N N . THR A 1 192 ? -9.552 16.946 6.036 1.00 96.44 192 THR A N 1
ATOM 1459 C CA . THR A 1 192 ? -10.475 17.575 5.075 1.00 96.44 192 THR A CA 1
ATOM 1460 C C . THR A 1 192 ? -11.572 16.608 4.626 1.00 96.44 192 THR A C 1
ATOM 1462 O O . THR A 1 192 ? -12.720 17.010 4.451 1.00 96.44 192 THR A O 1
ATOM 1465 N N . ALA A 1 193 ? -11.244 15.323 4.472 1.00 96.62 193 ALA A N 1
ATOM 1466 C CA . ALA A 1 193 ? -12.196 14.272 4.120 1.00 96.62 193 ALA A CA 1
ATOM 1467 C C . ALA A 1 193 ? -13.053 13.780 5.307 1.00 96.62 193 ALA A C 1
ATOM 1469 O O . ALA A 1 193 ? -13.936 12.942 5.112 1.00 96.62 193 ALA A O 1
ATOM 1470 N N . GLY A 1 194 ? -12.805 14.279 6.525 1.00 96.56 194 GLY A N 1
ATOM 1471 C CA . GLY A 1 194 ? -13.510 13.877 7.744 1.00 96.56 194 GLY A CA 1
ATOM 1472 C C . GLY A 1 194 ? -13.108 12.502 8.292 1.00 96.56 194 GLY A C 1
ATOM 1473 O O . GLY A 1 194 ? -13.792 11.976 9.171 1.00 96.56 194 GLY A O 1
ATOM 1474 N N . ILE A 1 195 ? -12.014 11.914 7.800 1.00 97.69 195 ILE A N 1
ATOM 1475 C CA . ILE A 1 195 ? -11.495 10.628 8.275 1.00 97.69 195 ILE A CA 1
ATOM 1476 C C . ILE A 1 195 ? -10.781 10.871 9.600 1.00 97.69 195 ILE A C 1
ATOM 1478 O O . ILE A 1 195 ? -9.836 11.647 9.645 1.00 97.69 195 ILE A O 1
ATOM 1482 N N . ARG A 1 196 ? -11.193 10.201 10.682 1.00 95.56 196 ARG A N 1
ATOM 1483 C CA . ARG A 1 196 ? -10.618 10.434 12.023 1.00 95.56 196 ARG A CA 1
ATOM 1484 C C . ARG A 1 196 ? -9.425 9.553 12.360 1.00 95.56 196 ARG A C 1
ATOM 1486 O O . ARG A 1 196 ? -8.676 9.892 13.270 1.00 95.56 196 ARG A O 1
ATOM 1493 N N . ARG A 1 197 ? -9.256 8.418 11.682 1.00 98.31 197 ARG A N 1
ATOM 1494 C CA . ARG A 1 197 ? -8.206 7.443 11.987 1.00 98.31 197 ARG A CA 1
ATOM 1495 C C . ARG A 1 197 ? -7.235 7.328 10.820 1.00 98.31 197 ARG A C 1
ATOM 1497 O O . ARG A 1 197 ? -7.649 7.100 9.685 1.00 98.31 197 ARG A O 1
ATOM 1504 N N . VAL A 1 198 ? -5.948 7.465 11.116 1.00 98.69 198 VAL A N 1
ATOM 1505 C CA . VAL A 1 198 ? -4.858 7.439 10.140 1.00 98.69 198 VAL A CA 1
ATOM 1506 C C . VAL A 1 198 ? -3.790 6.447 10.591 1.00 98.69 198 VAL A C 1
ATOM 1508 O O . VAL A 1 198 ? -3.345 6.482 11.739 1.00 98.69 198 VAL A O 1
ATOM 1511 N N . LEU A 1 199 ? -3.362 5.576 9.684 1.00 98.69 199 LEU A N 1
ATOM 1512 C CA . LEU A 1 199 ? -2.187 4.731 9.855 1.00 98.69 199 LEU A CA 1
ATOM 1513 C C . LEU A 1 199 ? -1.221 4.976 8.701 1.00 98.69 199 LEU A C 1
ATOM 1515 O O . LEU A 1 199 ? -1.608 4.892 7.545 1.00 98.69 199 LEU A O 1
ATOM 1519 N N . MET A 1 200 ? 0.038 5.256 8.995 1.00 98.38 200 MET A N 1
ATOM 1520 C CA . MET A 1 200 ? 1.064 5.385 7.961 1.00 98.38 200 MET A CA 1
ATOM 1521 C C . MET A 1 200 ? 1.786 4.047 7.806 1.00 98.38 200 MET A C 1
ATOM 1523 O O . MET A 1 200 ? 2.236 3.474 8.795 1.00 98.38 200 MET A O 1
ATOM 1527 N N . THR A 1 201 ? 1.862 3.533 6.584 1.00 98.06 201 THR A N 1
ATOM 1528 C CA . THR A 1 201 ? 2.692 2.380 6.201 1.00 98.06 201 THR A CA 1
ATOM 1529 C C . THR A 1 201 ? 3.847 2.871 5.329 1.00 98.06 201 THR A C 1
ATOM 1531 O O . THR A 1 201 ? 4.082 4.070 5.298 1.00 98.06 201 THR A O 1
ATOM 1534 N N . HIS A 1 202 ? 4.586 2.001 4.641 1.00 97.06 202 HIS A N 1
ATOM 1535 C CA . HIS A 1 202 ? 5.666 2.418 3.737 1.00 97.06 202 HIS A CA 1
ATOM 1536 C C . HIS A 1 202 ? 6.660 3.401 4.393 1.00 97.06 202 HIS A C 1
ATOM 1538 O O . HIS A 1 202 ? 6.995 4.463 3.878 1.00 97.06 202 HIS A O 1
ATOM 1544 N N . CYS A 1 203 ? 7.090 3.066 5.607 1.00 95.69 203 CYS A N 1
ATOM 1545 C CA . CYS A 1 203 ? 7.905 3.914 6.457 1.00 95.69 203 CYS A CA 1
ATOM 1546 C C . CYS A 1 203 ? 9.296 4.135 5.853 1.00 95.69 203 CYS A C 1
ATOM 1548 O O . CYS A 1 203 ? 10.029 3.189 5.532 1.00 95.69 203 CYS A O 1
ATOM 1550 N N . GLY A 1 204 ? 9.667 5.408 5.728 1.00 93.56 204 GLY A N 1
ATOM 1551 C CA . GLY A 1 204 ? 10.977 5.833 5.255 1.00 93.56 204 GLY A CA 1
ATOM 1552 C C . GLY A 1 204 ? 12.083 5.745 6.315 1.00 93.56 204 GLY A C 1
ATOM 1553 O O . GLY A 1 204 ? 11.819 5.503 7.499 1.00 93.56 204 GLY A O 1
ATOM 1554 N N . PRO A 1 205 ? 13.340 6.014 5.917 1.00 90.75 205 PRO A N 1
ATOM 1555 C CA . PRO A 1 205 ? 14.501 6.043 6.805 1.00 90.75 205 PRO A CA 1
ATOM 1556 C C . PRO A 1 205 ? 14.348 6.965 8.016 1.00 90.75 205 PRO A C 1
ATOM 1558 O O . PRO A 1 205 ? 14.807 6.646 9.109 1.00 90.75 205 PRO A O 1
ATOM 1561 N N . GLU A 1 206 ? 13.699 8.119 7.837 1.00 89.12 206 GLU A N 1
ATOM 1562 C CA . GLU A 1 206 ? 13.466 9.074 8.924 1.00 89.12 206 GLU A CA 1
ATOM 1563 C C . GLU A 1 206 ? 12.655 8.437 10.061 1.00 89.12 206 GLU A C 1
ATOM 1565 O O . GLU A 1 206 ? 13.040 8.542 11.225 1.00 89.12 206 GLU A O 1
ATOM 1570 N N . ILE A 1 207 ? 11.590 7.715 9.707 1.00 91.12 207 ILE A N 1
ATOM 1571 C CA . ILE A 1 207 ? 10.692 7.039 10.645 1.00 91.12 207 ILE A CA 1
ATOM 1572 C C . ILE A 1 207 ? 11.433 5.868 11.294 1.00 91.12 207 ILE A C 1
ATOM 1574 O O . ILE A 1 207 ? 11.414 5.713 12.511 1.00 91.12 207 ILE A O 1
ATOM 1578 N N . CYS A 1 208 ? 12.158 5.086 10.491 1.00 90.44 208 CYS A N 1
ATOM 1579 C CA . CYS A 1 208 ? 12.909 3.924 10.961 1.00 90.44 208 CYS A CA 1
ATOM 1580 C C . CYS A 1 208 ? 14.115 4.280 11.848 1.00 90.44 208 CYS A C 1
ATOM 1582 O O . CYS A 1 208 ? 14.620 3.418 12.561 1.00 90.44 208 CYS A O 1
ATOM 1584 N N . ARG A 1 209 ? 14.632 5.513 11.787 1.00 90.56 209 ARG A N 1
ATOM 1585 C CA . ARG A 1 209 ? 15.790 5.943 12.590 1.00 90.56 209 ARG A CA 1
ATOM 1586 C C . ARG A 1 209 ? 15.423 6.219 14.047 1.00 90.56 209 ARG A C 1
ATOM 1588 O O . ARG A 1 209 ? 16.245 5.973 14.922 1.00 90.56 209 ARG A O 1
ATOM 1595 N N . ASP A 1 210 ? 14.233 6.759 14.288 1.00 91.00 210 ASP A N 1
ATOM 1596 C CA . ASP A 1 210 ? 13.738 7.116 15.620 1.00 91.00 210 ASP A CA 1
ATOM 1597 C C . ASP A 1 210 ? 12.206 7.020 15.634 1.00 91.00 210 ASP A C 1
ATOM 1599 O O . ASP A 1 210 ? 11.486 8.024 15.588 1.00 91.00 210 ASP A O 1
ATOM 1603 N N . GLU A 1 211 ? 11.706 5.782 15.646 1.00 90.94 211 GLU A N 1
ATOM 1604 C CA . GLU A 1 211 ? 10.269 5.511 15.552 1.00 90.94 211 GLU A CA 1
ATOM 1605 C C . GLU A 1 211 ? 9.512 6.090 16.751 1.00 90.94 211 GLU A C 1
ATOM 1607 O O . GLU A 1 211 ? 8.418 6.621 16.594 1.00 90.94 211 GLU A O 1
ATOM 1612 N N . ASP A 1 212 ? 10.099 6.066 17.947 1.00 93.25 212 ASP A N 1
ATOM 1613 C CA . ASP A 1 212 ? 9.473 6.620 19.146 1.00 93.25 212 ASP A CA 1
ATOM 1614 C C . ASP A 1 212 ? 9.236 8.130 19.010 1.00 93.25 212 ASP A C 1
ATOM 1616 O O . ASP A 1 212 ? 8.163 8.643 19.355 1.00 93.25 212 ASP A O 1
ATOM 1620 N N . ARG A 1 213 ? 10.220 8.871 18.485 1.00 94.75 213 ARG A N 1
ATOM 1621 C CA . ARG A 1 213 ? 10.041 10.290 18.166 1.00 94.75 213 ARG A CA 1
ATOM 1622 C C . ARG A 1 213 ? 9.047 1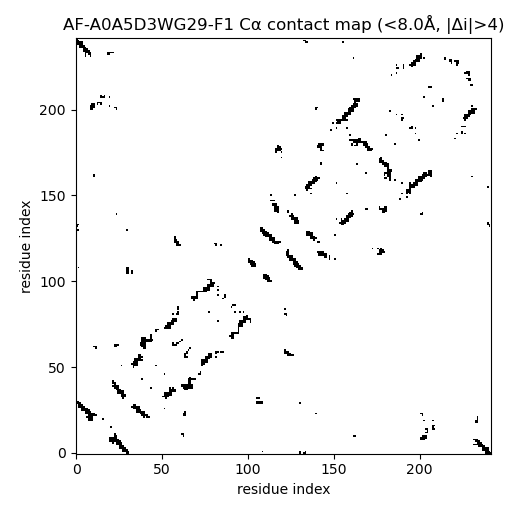0.486 17.030 1.00 94.75 213 ARG A C 1
ATOM 1624 O O . ARG A 1 213 ? 8.201 11.378 17.144 1.00 94.75 213 ARG A O 1
ATOM 1631 N N . ALA A 1 214 ? 9.120 9.687 15.968 1.00 94.44 214 ALA A N 1
ATOM 1632 C CA . ALA A 1 214 ? 8.182 9.770 14.853 1.00 94.44 214 ALA A CA 1
ATOM 1633 C C . ALA A 1 214 ? 6.736 9.560 15.341 1.00 94.44 214 ALA A C 1
ATOM 1635 O O . ALA A 1 214 ? 5.860 10.381 15.062 1.00 94.44 214 ALA A O 1
ATOM 1636 N N . GLN A 1 215 ? 6.505 8.537 16.166 1.00 96.25 215 GLN A N 1
ATOM 1637 C CA . GLN A 1 215 ? 5.212 8.172 16.738 1.00 96.25 215 GLN A CA 1
ATOM 1638 C C . GLN A 1 215 ? 4.655 9.267 17.660 1.00 96.25 215 GLN A C 1
ATOM 1640 O O . GLN A 1 215 ? 3.472 9.600 17.576 1.00 96.25 215 GLN A O 1
ATOM 1645 N N . ARG A 1 216 ? 5.491 9.887 18.507 1.00 97.06 216 ARG A N 1
ATOM 1646 C CA . ARG A 1 216 ? 5.069 11.055 19.309 1.00 97.06 216 ARG A CA 1
ATOM 1647 C C . ARG A 1 216 ? 4.701 12.246 18.427 1.00 97.06 216 ARG A C 1
ATOM 1649 O O . ARG A 1 216 ? 3.693 12.906 18.674 1.00 97.06 216 ARG A O 1
ATOM 1656 N N . THR A 1 217 ? 5.503 12.513 17.397 1.00 96.62 217 THR A N 1
ATOM 1657 C CA . THR A 1 217 ? 5.281 13.641 16.484 1.00 96.62 217 THR A CA 1
ATOM 1658 C C . THR A 1 217 ? 3.973 13.472 15.713 1.00 96.62 217 THR A C 1
ATOM 1660 O O . THR A 1 217 ? 3.159 14.396 15.692 1.00 96.62 217 THR A O 1
ATOM 1663 N N . ILE A 1 218 ? 3.726 12.294 15.130 1.00 97.75 218 ILE A N 1
ATOM 1664 C CA . ILE A 1 218 ? 2.528 12.061 14.315 1.00 97.75 218 ILE A CA 1
ATOM 1665 C C . ILE A 1 218 ? 1.265 12.078 15.179 1.00 97.75 218 ILE A C 1
ATOM 1667 O O . ILE A 1 218 ? 0.265 12.665 14.774 1.00 97.75 218 ILE A O 1
ATOM 1671 N N . ALA A 1 219 ? 1.328 11.541 16.403 1.00 98.00 219 ALA A N 1
ATOM 1672 C CA . ALA A 1 219 ? 0.219 11.605 17.347 1.00 98.00 219 ALA A CA 1
ATOM 1673 C C . ALA A 1 219 ? -0.124 13.058 17.719 1.00 98.00 219 ALA A C 1
ATOM 1675 O O . ALA A 1 219 ? -1.295 13.434 17.726 1.00 98.00 219 ALA A O 1
ATOM 1676 N N . GLY A 1 220 ? 0.888 13.899 17.971 1.00 97.62 220 GLY A N 1
ATOM 1677 C CA . GLY A 1 220 ? 0.693 15.319 18.273 1.00 97.62 220 GLY A CA 1
ATOM 1678 C C . GLY A 1 220 ? 0.112 16.115 17.099 1.00 97.62 220 GLY A C 1
ATOM 1679 O O . GLY A 1 220 ? -0.808 16.912 17.290 1.00 97.62 220 GLY A O 1
ATOM 1680 N N . LEU A 1 221 ? 0.609 15.889 15.879 1.00 96.31 221 LEU A N 1
ATOM 1681 C CA . LEU A 1 221 ? 0.064 16.519 14.672 1.00 96.31 221 LEU A CA 1
ATOM 1682 C C . LEU A 1 221 ? -1.363 16.055 14.380 1.00 96.31 221 LEU A C 1
ATOM 1684 O O . LEU A 1 221 ? -2.229 16.885 14.111 1.00 96.31 221 LEU A O 1
ATOM 1688 N N . GLY A 1 222 ? -1.611 14.749 14.485 1.00 97.50 222 GLY A N 1
ATOM 1689 C CA . GLY A 1 222 ? -2.937 14.167 14.339 1.00 97.50 222 GLY A CA 1
ATOM 1690 C C . GLY A 1 222 ? -3.922 14.797 15.319 1.00 97.50 222 GLY A C 1
ATOM 1691 O O . GLY A 1 222 ? -4.941 15.332 14.892 1.00 97.50 222 GLY A O 1
ATOM 1692 N N . ALA A 1 223 ? -3.579 14.855 16.609 1.00 97.69 223 ALA A N 1
ATOM 1693 C CA . ALA A 1 223 ? -4.438 15.440 17.636 1.00 97.69 223 ALA A CA 1
ATOM 1694 C C . ALA A 1 223 ? -4.797 16.909 17.348 1.00 97.69 223 ALA A C 1
ATOM 1696 O O . ALA A 1 223 ? -5.952 17.301 17.509 1.00 97.69 223 ALA A O 1
ATOM 1697 N N . ARG A 1 224 ? -3.844 17.715 16.851 1.00 97.25 224 ARG A N 1
ATOM 1698 C CA . ARG A 1 224 ? -4.092 19.114 16.445 1.00 97.25 224 ARG A CA 1
ATOM 1699 C C . ARG A 1 224 ? -5.075 19.245 15.280 1.00 97.25 224 ARG A C 1
ATOM 1701 O O . ARG A 1 224 ? -5.708 20.288 15.149 1.00 97.25 224 ARG A O 1
ATOM 1708 N N . LEU A 1 225 ? -5.196 18.209 14.457 1.00 97.25 225 LEU A N 1
ATOM 1709 C CA . LEU A 1 225 ? -6.130 18.121 13.334 1.00 97.25 225 LEU A CA 1
ATOM 1710 C C . LEU A 1 225 ? -7.414 17.344 13.684 1.00 97.25 225 LEU A C 1
ATOM 1712 O O . LEU A 1 225 ? -8.249 17.127 12.811 1.00 97.25 225 LEU A O 1
ATOM 1716 N N . GLY A 1 226 ? -7.591 16.916 14.941 1.00 97.12 226 GLY A N 1
ATOM 1717 C CA . GLY A 1 226 ? -8.733 16.095 15.360 1.00 97.12 226 GLY A CA 1
ATOM 1718 C C . GLY A 1 226 ? -8.663 14.634 14.891 1.00 97.12 226 GLY A C 1
ATOM 1719 O O . GLY A 1 226 ? -9.698 13.978 14.765 1.00 97.12 226 GLY A O 1
ATOM 1720 N N . LEU A 1 227 ? -7.456 14.130 14.625 1.00 97.94 227 LEU A N 1
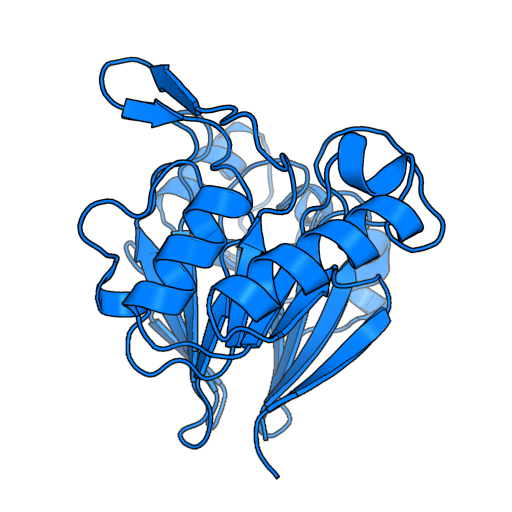ATOM 1721 C CA . LEU A 1 227 ? -7.165 12.791 14.116 1.00 97.94 227 LEU A CA 1
ATOM 1722 C C . LEU A 1 227 ? -6.471 11.920 15.170 1.00 97.94 227 LEU A C 1
ATOM 1724 O O . LEU A 1 227 ? -5.680 12.398 15.982 1.00 97.94 227 LEU A O 1
ATOM 1728 N N . GLN A 1 228 ? -6.679 10.611 15.081 1.00 98.25 228 GLN A N 1
ATOM 1729 C CA . GLN A 1 228 ? -5.829 9.596 15.697 1.00 98.25 228 GLN A CA 1
ATOM 1730 C C . GLN A 1 228 ? -4.877 9.057 14.629 1.00 98.25 228 GLN A C 1
ATOM 1732 O O . GLN A 1 228 ? -5.299 8.295 13.758 1.00 98.25 228 GLN A O 1
ATOM 1737 N N . ALA A 1 229 ? -3.610 9.470 14.686 1.00 98.44 229 ALA A N 1
ATOM 1738 C CA . ALA A 1 229 ? -2.594 9.107 13.705 1.00 98.44 229 ALA A CA 1
ATOM 1739 C C . ALA A 1 229 ? -1.447 8.309 14.341 1.00 98.44 229 ALA A C 1
ATOM 1741 O O . ALA A 1 229 ? -0.970 8.651 15.426 1.00 98.44 229 ALA A O 1
ATOM 1742 N N . ALA A 1 230 ? -1.007 7.246 13.669 1.00 98.25 230 ALA A N 1
ATOM 1743 C CA . ALA A 1 230 ? 0.101 6.396 14.101 1.00 98.25 230 ALA A CA 1
ATOM 1744 C C . ALA A 1 230 ? 0.810 5.740 12.907 1.00 98.25 230 ALA A C 1
ATOM 1746 O O . ALA A 1 230 ? 0.302 5.779 11.788 1.00 98.25 230 ALA A O 1
ATOM 1747 N N . PHE A 1 231 ? 1.959 5.113 13.152 1.00 97.88 231 PHE A N 1
ATOM 1748 C CA . PHE A 1 231 ? 2.614 4.240 12.179 1.00 97.88 231 PHE A CA 1
ATOM 1749 C C . PHE A 1 231 ? 2.128 2.799 12.334 1.00 97.88 231 PHE A C 1
ATOM 1751 O O . PHE A 1 231 ? 1.926 2.307 13.446 1.00 97.88 231 PHE A O 1
ATOM 1758 N N . ALA A 1 232 ? 1.923 2.131 11.204 1.00 97.75 232 ALA A N 1
ATOM 1759 C CA . ALA A 1 232 ? 1.676 0.705 11.158 1.00 97.75 232 ALA A CA 1
ATOM 1760 C C . ALA A 1 232 ? 2.987 -0.068 11.338 1.00 97.75 232 ALA A C 1
ATOM 1762 O O . ALA A 1 232 ? 4.037 0.384 10.886 1.00 97.75 232 ALA A O 1
ATOM 1763 N N . ARG A 1 233 ? 2.923 -1.252 11.950 1.00 97.44 233 ARG A N 1
ATOM 1764 C CA . ARG A 1 233 ? 4.079 -2.142 12.149 1.00 97.44 233 ARG A CA 1
ATOM 1765 C C . ARG A 1 233 ? 3.878 -3.484 11.468 1.00 97.44 233 ARG A C 1
ATOM 1767 O O . ARG A 1 233 ? 2.747 -3.956 11.354 1.00 97.44 233 ARG A O 1
ATOM 1774 N N . ASP A 1 234 ? 4.974 -4.135 11.102 1.00 97.25 234 ASP A N 1
ATOM 1775 C CA . ASP A 1 234 ? 4.948 -5.514 10.617 1.00 97.25 234 ASP A CA 1
ATOM 1776 C C . ASP A 1 234 ? 4.240 -6.430 11.637 1.00 97.25 234 ASP A C 1
ATOM 1778 O O . ASP A 1 234 ? 4.514 -6.400 12.838 1.00 97.25 234 ASP A O 1
ATOM 1782 N N . GLY A 1 235 ? 3.298 -7.240 11.157 1.00 97.81 235 GLY A N 1
ATOM 1783 C CA . GLY A 1 235 ? 2.458 -8.132 11.957 1.00 97.81 235 GLY A CA 1
ATOM 1784 C C . GLY A 1 235 ? 1.272 -7.460 12.659 1.00 97.81 235 GLY A C 1
ATOM 1785 O O . GLY A 1 235 ? 0.425 -8.162 13.218 1.00 97.81 235 GLY A O 1
ATOM 1786 N N . GLN A 1 236 ? 1.153 -6.128 12.632 1.00 98.31 236 GLN A N 1
ATOM 1787 C CA . GLN A 1 236 ? 0.031 -5.436 13.262 1.00 98.31 236 GLN A CA 1
ATOM 1788 C C . GLN A 1 236 ? -1.284 -5.776 12.557 1.00 98.31 236 GLN A C 1
ATOM 1790 O O . GLN A 1 236 ? -1.385 -5.716 11.333 1.00 98.31 236 GLN A O 1
ATOM 1795 N N . SER A 1 237 ? -2.316 -6.086 13.344 1.00 98.00 237 SER A N 1
ATOM 1796 C CA . SER A 1 237 ? -3.676 -6.311 12.853 1.00 98.00 237 SER A CA 1
ATOM 1797 C C . SER A 1 237 ? -4.631 -5.212 13.313 1.00 98.00 237 SER A C 1
ATOM 1799 O O . SER A 1 237 ? -4.552 -4.734 14.444 1.00 98.00 237 SER A O 1
ATOM 1801 N N . VAL A 1 238 ? -5.569 -4.847 12.445 1.00 97.00 238 VAL A N 1
ATOM 1802 C CA . VAL A 1 238 ? -6.652 -3.896 12.701 1.00 97.00 238 VAL A CA 1
ATOM 1803 C C . VAL A 1 238 ? -7.958 -4.493 12.203 1.00 97.00 238 VAL A C 1
ATOM 1805 O O . VAL A 1 238 ? -8.042 -4.905 11.053 1.00 97.00 238 VAL A O 1
ATOM 1808 N N . VAL A 1 239 ? -8.994 -4.503 13.038 1.00 96.19 239 VAL A N 1
ATOM 1809 C CA . VAL A 1 239 ? -10.357 -4.854 12.619 1.00 96.19 239 VAL A CA 1
ATOM 1810 C C . VAL A 1 239 ? -11.156 -3.567 12.441 1.00 96.19 239 VAL A C 1
ATOM 1812 O O . VAL A 1 239 ? -11.052 -2.651 13.260 1.00 96.19 239 VAL A O 1
ATOM 1815 N N . LEU A 1 240 ? -11.902 -3.475 11.342 1.00 89.50 240 LEU A N 1
ATOM 1816 C CA . LEU A 1 240 ? -12.827 -2.383 11.072 1.00 89.50 240 LEU A CA 1
ATOM 1817 C C . LEU A 1 240 ? -14.268 -2.868 11.291 1.00 89.50 240 LEU A C 1
ATOM 1819 O O . LEU A 1 240 ? -14.669 -3.899 10.740 1.00 89.50 240 LEU A O 1
ATOM 1823 N N . ALA A 1 241 ? -15.002 -2.077 12.084 1.00 75.31 241 ALA A N 1
ATOM 1824 C CA . ALA A 1 241 ? -16.303 -2.344 12.709 1.00 75.31 241 ALA A CA 1
ATOM 1825 C C . ALA A 1 241 ? -16.285 -3.369 13.868 1.00 75.31 241 ALA A C 1
ATOM 1827 O O . ALA A 1 241 ? -15.810 -4.491 13.700 1.00 75.31 241 ALA A O 1
ATOM 1828 N N . GLU A 1 242 ? -16.851 -2.959 15.012 1.00 53.94 242 GLU A N 1
ATOM 1829 C CA . GLU A 1 242 ? -17.516 -3.831 15.999 1.00 53.94 242 GLU A CA 1
ATOM 1830 C C . GLU A 1 242 ? -19.027 -3.827 15.719 1.00 53.94 242 GLU A C 1
ATOM 1832 O O . GLU A 1 242 ? -19.553 -2.748 15.351 1.00 53.94 242 GLU A O 1
#

Solvent-accessible surface area (backbone atoms only — not comparable to full-atom values): 11956 Å² total; per-residue (Å²): 102,44,33,39,31,26,66,12,13,16,34,80,64,96,54,86,25,99,53,27,72,32,32,30,22,38,38,38,38,26,80,90,40,38,38,28,36,32,35,8,54,79,35,45,87,44,46,77,77,68,57,47,68,30,37,36,41,47,31,49,47,52,41,28,38,36,18,35,63,88,35,69,101,36,46,35,36,32,31,45,69,28,50,56,47,36,49,76,74,67,39,61,62,90,48,56,50,65,29,91,65,52,76,48,75,47,82,56,33,34,41,34,52,45,68,37,30,20,32,95,87,38,54,28,38,30,36,39,39,32,54,88,81,42,30,36,36,44,29,60,66,36,30,39,51,74,92,46,58,72,74,50,51,80,25,59,33,40,34,32,28,29,50,33,61,76,61,59,54,58,44,72,55,98,88,38,58,22,39,34,33,12,39,58,58,52,53,50,51,35,43,75,38,66,25,43,32,38,34,27,27,16,35,15,59,71,38,56,72,41,47,71,60,44,42,52,51,42,32,54,55,20,50,77,61,68,27,51,30,41,71,52,34,43,71,41,72,48,74,40,71,133

Radius of gyration: 16.39 Å; Cα contacts (8 Å, |Δi|>4): 643; chains: 1; bounding box: 38×39×39 Å

InterPro domains:
  IPR001279 Metallo-beta-lactamase [PF12706] (33-202)
  IPR001279 Metallo-beta-lactamase [SM00849] (22-180)
  IPR036866 Ribonuclease Z/Hydroxyacylglutathione hydrolase-like [G3DSA:3.60.15.10] (2-238)
  IPR036866 Ribonuclease Z/Hydroxyacylglutathione hydrolase-like [SSF56281] (2-239)

Mean predicted aligned error: 3.26 Å

Secondary structure (DSSP, 8-state):
-EEEEEEE-B-SS---BTTB-SBSEEEEEETTEEEEE---GGGGGGHHHH--SEEE-S---HHHHGGGTT--SS-EEEEHHHHHHHHHTT---TTEEEESS-EEEETTEEEEEEE-BS-SSS--EEEEEE-SS-EEEE-SS-SB-GGGGGGGTT-SEEEEE-S-SSS-EEEEETTEEEEE--HHHHHHHHHHTT--EEEEESB-HHHHH-HHHHHHHHHHHHHHTT-EEEE--TT-EEEE--

Organism: NCBI:txid213224